Protein AF-0000000086680453 (afdb_homodimer)

Secondary structure (DSSP, 8-state):
-PPPPHHHHHHHHHHTTSTT-EEEEE--HHHHHHHHHHHTTSSSEEEEEEGGG-SSHHHHHHHHHHHHT--GGGGG-HHHHHHHHHTS-TT-EEEEEEETGGGTTTTS-HHHHHHHHHHH-B-PPTTT--EEEEEEEE-HHHHHHSSSSSHHHHHHHHHHHHHHHTS--/-PPPPHHHHHHHHHHTTSTT-EEEEE--HHHHHHHHHHHTTSSSEEEEEEGGG-SSHHHHHHHHHHHHT--GGGGG-HHHHHHHHHTS-TT-EEEEEEETGGGTTTTS-HHHHHHHHHHH-B-PPTTT--EEEEEEEE-HHHHHHSSSSSHHHHHHHHHHHHHHHTS--

Sequence (338 aa):
MTEVPGEVAAVIRRVSSRKGRAYAVELGAHLLEDLRYEMQFTDADVRLVLGAACTTAARAVDQFVAALQLPYPASRGWEDMFHQLGEGGTSRRRYVFVADAGELLRHEEPELWYRLVADVRGGPYCLGGGWTTVVLVDDEYGWSRSRFGTATAAEDAARAGLQDAERPRMTEVPGEVAAVIRRVSSRKGRAYAVELGAHLLEDLRYEMQFTDADVRLVLGAACTTAARAVDQFVAALQLPYPASRGWEDMFHQLGEGGTSRRRYVFVADAGELLRHEEPELWYRLVADVRGGPYCLGGGWTTVVLVDDEYGWSRSRFGTATAAEDAARAGLQDAERPR

pLDDT: mean 91.31, std 13.11, range [33.62, 98.75]

Solvent-accessible surface area (backbone atoms only — not comparable to full-atom values): 17426 Å² total; per-residue (Å²): 126,84,77,76,53,69,70,46,52,52,50,52,56,56,62,66,70,55,68,20,38,59,44,39,42,74,44,51,76,87,49,47,59,58,41,53,57,63,48,57,77,47,98,33,48,74,35,48,37,58,12,70,54,14,30,35,68,71,38,31,32,50,40,49,32,20,32,67,58,51,63,71,72,22,59,79,31,66,70,43,31,53,55,50,61,69,67,48,70,54,51,51,37,33,39,39,35,25,40,48,33,37,33,45,30,62,79,43,62,67,66,57,48,30,46,49,54,46,66,65,25,28,50,62,34,81,94,56,57,7,22,22,24,31,38,33,29,20,30,68,70,43,21,54,71,18,97,53,44,34,37,66,49,41,23,53,49,44,65,53,32,64,72,57,75,71,54,79,128,127,84,75,76,52,67,72,46,52,53,50,52,55,58,61,67,69,54,68,20,38,58,44,40,43,74,43,51,75,86,49,48,57,59,40,52,56,61,48,56,78,47,98,33,48,74,36,48,34,60,12,70,54,13,30,36,68,70,38,31,31,51,39,48,31,20,32,68,57,50,62,68,70,20,59,77,32,67,69,42,32,54,54,50,60,69,66,48,70,55,50,50,37,33,40,40,36,26,38,47,32,36,32,44,30,61,78,42,63,68,67,56,47,30,46,49,53,47,66,65,26,28,51,62,35,79,93,59,55,6,22,23,25,32,38,33,28,20,29,69,70,43,20,52,73,16,96,52,42,35,36,68,50,42,22,51,49,44,66,53,33,63,72,56,73,71,52,78,128

Organism: NCBI:txid175570

Foldseek 3Di:
DPDLDPQLVVVCVVLVPDFLAEAEGADDPVNVVVNQVVCVPDPAAEWEFEQLQALAQLSVQVRCCVRVVFDPQSNVGDVSVLVRLVVDDLQHAYEYEYELLLSHNQVHDVLSVLVVLQSNTGDPDPPRRYTYYYYYYHHQVSCCNHPQNDRVSVRVSNVVGNPVVPPDD/DPDLDPQLVVVCVVLVPDFLAEAEGADDPVNVVSNQVVCVPDPAAEWEFEQLQALAQLSVQVRCCVRVVFDPQSNVGDVSVLVRLVVDDLQHAYEYEYELLLSHNQVHDVLSVLVVLQSNTGDPDPPNRYTYYYYYYHHQVSCCNHPQNDRVSVRVSNHVGNPVVPPDD

Nearest PDB structures (foldseek):
  8xvc-assembly1_A  TM=5.439E-01  e=6.267E-03  Escherichia phage Mu
  7t3i-assembly1_F  TM=3.613E-01  e=7.665E-02  Thermochaetoides thermophila
  8c8h-assembly1_Y  TM=4.188E-01  e=9.996E-01  Vaccinia virus GLV-1h68
  8s24-assembly1_A  TM=4.188E-01  e=9.996E-01  Homo sapiens
  6rfl-assembly1_Y  TM=2.899E-01  e=7.252E-01  Vaccinia virus GLV-1h68

Structure (mmCIF, N/CA/C/O backbone):
data_AF-0000000086680453-model_v1
#
loop_
_entity.id
_entity.type
_entity.pdbx_description
1 polymer 'Barstar (Barnase inhibitor)'
#
loop_
_atom_site.group_PDB
_atom_site.id
_atom_site.type_symbol
_atom_site.label_atom_id
_atom_site.label_alt_id
_atom_site.label_comp_id
_atom_site.label_asym_id
_atom_site.label_entity_id
_atom_site.label_seq_id
_atom_site.pdbx_PDB_ins_code
_atom_site.Cartn_x
_atom_site.Cartn_y
_atom_site.Cartn_z
_atom_site.occupancy
_atom_site.B_iso_or_equiv
_atom_site.auth_seq_id
_atom_site.auth_comp_id
_atom_site.auth_asym_id
_atom_site.auth_atom_id
_atom_site.pdbx_PDB_model_num
ATOM 1 N N . MET A 1 1 ? 11.586 23.75 -15.734 1 43.06 1 MET A N 1
ATOM 2 C CA . MET A 1 1 ? 11.578 23.484 -14.297 1 43.06 1 MET A CA 1
ATOM 3 C C . MET A 1 1 ? 10.281 23.969 -13.664 1 43.06 1 MET A C 1
ATOM 5 O O . MET A 1 1 ? 10 25.172 -13.625 1 43.06 1 MET A O 1
ATOM 9 N N . THR A 1 2 ? 9.203 23.25 -13.906 1 62.09 2 THR A N 1
ATOM 10 C CA . THR A 1 2 ? 7.898 23.75 -13.516 1 62.09 2 THR A CA 1
ATOM 11 C C . THR A 1 2 ? 7.922 24.234 -12.062 1 62.09 2 THR A C 1
ATOM 13 O O . THR A 1 2 ? 8.555 23.609 -11.211 1 62.09 2 THR A O 1
ATOM 16 N N . GLU A 1 3 ? 7.715 25.422 -11.844 1 82.69 3 GLU A N 1
ATOM 17 C CA . GLU A 1 3 ? 7.73 26.141 -10.57 1 82.69 3 GLU A CA 1
ATOM 18 C C . GLU A 1 3 ? 6.879 25.422 -9.523 1 82.69 3 GLU A C 1
ATOM 20 O O . GLU A 1 3 ? 5.742 25.031 -9.805 1 82.69 3 GLU A O 1
ATOM 25 N N . VAL A 1 4 ? 7.527 24.984 -8.422 1 89.75 4 VAL A N 1
ATOM 26 C CA . VAL A 1 4 ? 6.82 24.391 -7.293 1 89.75 4 VAL A CA 1
ATOM 27 C C . VAL A 1 4 ? 5.785 25.359 -6.754 1 89.75 4 VAL A C 1
ATOM 29 O O . VAL A 1 4 ? 6.113 26.5 -6.422 1 89.75 4 VAL A O 1
ATOM 32 N N . PRO A 1 5 ? 4.523 25.031 -6.797 1 93.5 5 PRO A N 1
ATOM 33 C CA . PRO A 1 5 ? 3.49 25.906 -6.234 1 93.5 5 PRO A CA 1
ATOM 34 C C . PRO A 1 5 ? 3.811 26.359 -4.812 1 93.5 5 PRO A C 1
ATOM 36 O O . PRO A 1 5 ? 4.375 25.594 -4.027 1 93.5 5 PRO A O 1
ATOM 39 N N . GLY A 1 6 ? 3.414 27.594 -4.504 1 94.88 6 GLY A N 1
ATOM 40 C CA . GLY A 1 6 ? 3.727 28.203 -3.219 1 94.88 6 GLY A CA 1
ATOM 41 C C . GLY A 1 6 ? 3.227 27.391 -2.039 1 94.88 6 GLY A C 1
ATOM 42 O O . GLY A 1 6 ? 3.93 27.234 -1.039 1 94.88 6 GLY A O 1
ATOM 43 N N . GLU A 1 7 ? 2 26.875 -2.086 1 96 7 GLU A N 1
ATOM 44 C CA . GLU A 1 7 ? 1.421 26.078 -1.015 1 96 7 GLU A CA 1
ATOM 45 C C . GLU A 1 7 ? 2.26 24.828 -0.747 1 96 7 GLU A C 1
ATOM 47 O O . GLU A 1 7 ? 2.471 24.453 0.408 1 96 7 GLU A O 1
ATOM 52 N N . VAL A 1 8 ? 2.717 24.172 -1.776 1 97.25 8 VAL A N 1
ATOM 53 C CA . VAL A 1 8 ? 3.531 22.969 -1.671 1 97.25 8 VAL A CA 1
ATOM 54 C C . VAL A 1 8 ? 4.871 23.312 -1.024 1 97.25 8 VAL A C 1
ATOM 56 O O . VAL A 1 8 ? 5.324 22.609 -0.113 1 97.25 8 VAL A O 1
ATOM 59 N N . ALA A 1 9 ? 5.477 24.406 -1.513 1 96.69 9 ALA A N 1
ATOM 60 C CA . ALA A 1 9 ? 6.754 24.844 -0.952 1 96.69 9 ALA A CA 1
ATOM 61 C C . ALA A 1 9 ? 6.629 25.125 0.544 1 96.69 9 ALA A C 1
ATOM 63 O O . ALA A 1 9 ? 7.535 24.797 1.317 1 96.69 9 ALA A O 1
ATOM 64 N N . ALA A 1 10 ? 5.551 25.734 0.921 1 97.06 10 ALA A N 1
ATOM 65 C CA . ALA A 1 10 ? 5.324 26.047 2.33 1 97.06 10 ALA A CA 1
ATOM 66 C C . ALA A 1 10 ? 5.223 24.766 3.164 1 97.06 10 ALA A C 1
ATOM 68 O O . ALA A 1 10 ? 5.781 24.688 4.262 1 97.06 10 ALA A O 1
ATOM 69 N N . VAL A 1 11 ? 4.5 23.734 2.68 1 97.12 11 VAL A N 1
ATOM 70 C CA . VAL A 1 11 ? 4.355 22.469 3.383 1 97.12 11 VAL A CA 1
ATOM 71 C C . VAL A 1 11 ? 5.715 21.781 3.51 1 97.12 11 VAL A C 1
ATOM 73 O O . VAL A 1 11 ? 6.078 21.297 4.586 1 97.12 11 VAL A O 1
ATOM 76 N N . ILE A 1 12 ? 6.531 21.781 2.418 1 96.88 12 ILE A N 1
ATOM 77 C CA . ILE A 1 12 ? 7.836 21.141 2.406 1 96.88 12 ILE A CA 1
ATOM 78 C C . ILE A 1 12 ? 8.742 21.766 3.463 1 96.88 12 ILE A C 1
ATOM 80 O O . ILE A 1 12 ? 9.406 21.062 4.227 1 96.88 12 ILE A O 1
ATOM 84 N N . ARG A 1 13 ? 8.719 23.094 3.477 1 96.19 13 ARG A N 1
ATOM 85 C CA . ARG A 1 13 ? 9.531 23.797 4.465 1 96.19 13 ARG A CA 1
ATOM 86 C C . ARG A 1 13 ? 9.117 23.422 5.883 1 96.19 13 ARG A C 1
ATOM 88 O O . ARG A 1 13 ? 9.977 23.156 6.734 1 96.19 13 ARG A O 1
ATOM 95 N N . ARG A 1 14 ? 7.875 23.344 6.102 1 95.94 14 ARG A N 1
ATOM 96 C CA . ARG A 1 14 ? 7.34 23.062 7.434 1 95.94 14 ARG A CA 1
ATOM 97 C C . ARG A 1 14 ? 7.68 21.641 7.879 1 95.94 14 ARG A C 1
ATOM 99 O O . ARG A 1 14 ? 8.234 21.438 8.961 1 95.94 14 ARG A O 1
ATOM 106 N N . VAL A 1 15 ? 7.43 20.594 7.055 1 94.88 15 VAL A N 1
ATOM 107 C CA . VAL A 1 15 ? 7.535 19.203 7.48 1 94.88 15 VAL A CA 1
ATOM 108 C C . VAL A 1 15 ? 9.008 18.781 7.523 1 94.88 15 VAL A C 1
ATOM 110 O O . VAL A 1 15 ? 9.352 17.766 8.125 1 94.88 15 VAL A O 1
ATOM 113 N N . SER A 1 16 ? 9.859 19.562 6.844 1 94 16 SER A N 1
ATOM 114 C CA . SER A 1 16 ? 11.281 19.234 6.82 1 94 16 SER A CA 1
ATOM 115 C C . SER A 1 16 ? 12.008 19.859 8.008 1 94 16 SER A C 1
ATOM 117 O O . SER A 1 16 ? 13.188 19.578 8.234 1 94 16 SER A O 1
ATOM 119 N N . SER A 1 17 ? 11.305 20.734 8.703 1 93.25 17 SER A N 1
ATOM 120 C CA . SER A 1 17 ? 11.938 21.469 9.789 1 93.25 17 SER A CA 1
ATOM 121 C C . SER A 1 17 ? 12.25 20.562 10.969 1 93.25 17 SER A C 1
ATOM 123 O O . SER A 1 17 ? 13.305 20.672 11.594 1 93.25 17 SER A O 1
ATOM 125 N N . ARG A 1 18 ? 11.352 19.672 11.344 1 93.31 18 ARG A N 1
ATOM 126 C CA . ARG A 1 18 ? 11.539 18.703 12.414 1 93.31 18 ARG A CA 1
ATOM 127 C C . ARG A 1 18 ? 11.055 17.312 11.992 1 93.31 18 ARG A C 1
ATOM 129 O O . ARG A 1 18 ? 9.859 17.125 11.742 1 93.31 18 ARG A O 1
ATOM 136 N N . LYS A 1 19 ? 11.961 16.406 12.039 1 93.56 19 LYS A N 1
ATOM 137 C CA . LYS A 1 19 ? 11.648 15.039 11.617 1 93.56 19 LYS A CA 1
ATOM 138 C C . LYS A 1 19 ? 11.086 14.227 12.773 1 93.56 19 LYS A C 1
ATOM 140 O O . LYS A 1 19 ? 11.281 14.578 13.945 1 93.56 19 LYS A O 1
ATOM 145 N N . GLY A 1 20 ? 10.375 13.203 12.43 1 92.94 20 GLY A N 1
ATOM 146 C CA . GLY A 1 20 ? 9.898 12.266 13.43 1 92.94 20 GLY A CA 1
ATOM 147 C C . GLY A 1 20 ? 8.602 12.703 14.094 1 92.94 20 GLY A C 1
ATOM 148 O O . GLY A 1 20 ? 8.18 12.125 15.094 1 92.94 20 GLY A O 1
ATOM 149 N N . ARG A 1 21 ? 7.949 13.758 13.484 1 93.94 21 ARG A N 1
ATOM 150 C CA . ARG A 1 21 ? 6.719 14.305 14.047 1 93.94 21 ARG A CA 1
ATOM 151 C C . ARG A 1 21 ? 5.535 14.055 13.117 1 93.94 21 ARG A C 1
ATOM 153 O O . ARG A 1 21 ? 5.688 13.453 12.055 1 93.94 21 ARG A O 1
ATOM 160 N N . ALA A 1 22 ? 4.375 14.375 13.688 1 96.69 22 ALA A N 1
ATOM 161 C CA . ALA A 1 22 ? 3.168 14.375 12.867 1 96.69 22 ALA A CA 1
ATOM 162 C C . ALA A 1 22 ? 2.732 15.797 12.531 1 96.69 22 ALA A C 1
ATOM 164 O O . ALA A 1 22 ? 2.711 16.672 13.406 1 96.69 22 ALA A O 1
ATOM 165 N N . TYR A 1 23 ? 2.479 16.031 11.336 1 97.19 23 TYR A N 1
ATOM 166 C CA . TYR A 1 23 ? 1.952 17.297 10.852 1 97.19 23 TYR A CA 1
ATOM 167 C C . TYR A 1 23 ? 0.579 17.125 10.219 1 97.19 23 TYR A C 1
ATOM 169 O O . TYR A 1 23 ? 0.262 16.047 9.711 1 97.19 23 TYR A O 1
ATOM 177 N N . ALA A 1 24 ? -0.258 18.062 10.32 1 98.25 24 ALA A N 1
ATOM 178 C CA . ALA A 1 24 ? -1.504 18.141 9.562 1 98.25 24 ALA A CA 1
ATOM 179 C C . ALA A 1 24 ? -1.54 19.391 8.695 1 98.25 24 ALA A C 1
ATOM 181 O O . ALA A 1 24 ? -1.307 20.5 9.188 1 98.25 24 ALA A O 1
ATOM 182 N N . VAL A 1 25 ? -1.843 19.188 7.43 1 98.25 25 VAL A N 1
ATOM 183 C CA . VAL A 1 25 ? -1.744 20.312 6.516 1 98.25 25 VAL A CA 1
ATOM 184 C C . VAL A 1 25 ? -3.018 20.422 5.68 1 98.25 25 VAL A C 1
ATOM 186 O O . VAL A 1 25 ? -3.689 19.422 5.434 1 98.25 25 VAL A O 1
ATOM 189 N N . GLU A 1 26 ? -3.357 21.641 5.312 1 97.81 26 GLU A N 1
ATOM 190 C CA . GLU A 1 26 ? -4.43 21.922 4.363 1 97.81 26 GLU A CA 1
ATOM 191 C C . GLU A 1 26 ? -3.891 22.062 2.943 1 97.81 26 GLU A C 1
ATOM 193 O O . GLU A 1 26 ? -3.207 23.031 2.625 1 97.81 26 GLU A O 1
ATOM 198 N N . LEU A 1 27 ? -4.141 21.062 2.154 1 97.62 27 LEU A N 1
ATOM 199 C CA . LEU A 1 27 ? -3.641 21.016 0.785 1 97.62 27 LEU A CA 1
ATOM 200 C C . LEU A 1 27 ? -4.621 20.266 -0.119 1 97.62 27 LEU A C 1
ATOM 202 O O . LEU A 1 27 ? -5.113 19.188 0.236 1 97.62 27 LEU A O 1
ATOM 206 N N . GLY A 1 28 ? -4.969 20.812 -1.254 1 95.75 28 GLY A N 1
ATOM 207 C CA . GLY A 1 28 ? -5.84 20.125 -2.199 1 95.75 28 GLY A CA 1
ATOM 208 C C . GLY A 1 28 ? -5.203 18.906 -2.822 1 95.75 28 GLY A C 1
ATOM 209 O O . GLY A 1 28 ? -3.984 18.844 -2.99 1 95.75 28 GLY A O 1
ATOM 210 N N . ALA A 1 29 ? -6.023 17.969 -3.189 1 94 29 ALA A N 1
ATOM 211 C CA . ALA A 1 29 ? -5.566 16.703 -3.746 1 94 29 ALA A CA 1
ATOM 212 C C . ALA A 1 29 ? -4.727 16.922 -5 1 94 29 ALA A C 1
ATOM 214 O O . ALA A 1 29 ? -3.797 16.156 -5.273 1 94 29 ALA A O 1
ATOM 215 N N . HIS A 1 30 ? -5.012 17.938 -5.762 1 92.88 30 HIS A N 1
ATOM 216 C CA . HIS A 1 30 ? -4.32 18.203 -7.016 1 92.88 30 HIS A CA 1
ATOM 217 C C . HIS A 1 30 ? -2.863 18.594 -6.766 1 92.88 30 HIS A C 1
ATOM 219 O O . HIS A 1 30 ? -2.031 18.5 -7.672 1 92.88 30 HIS A O 1
ATOM 225 N N . LEU A 1 31 ? -2.514 19.016 -5.52 1 96.56 31 LEU A N 1
ATOM 226 C CA . LEU A 1 31 ? -1.162 19.453 -5.184 1 96.56 31 LEU A CA 1
ATOM 227 C C . LEU A 1 31 ? -0.388 18.344 -4.492 1 96.56 31 LEU A C 1
ATOM 229 O O . LEU A 1 31 ? 0.82 18.453 -4.277 1 96.56 31 LEU A O 1
ATOM 233 N N . LEU A 1 32 ? -1.114 17.266 -4.168 1 96.06 32 LEU A N 1
ATOM 234 C CA . LEU A 1 32 ? -0.5 16.172 -3.406 1 96.06 32 LEU A CA 1
ATOM 235 C C . LEU A 1 32 ? 0.624 15.523 -4.203 1 96.06 32 LEU A C 1
ATOM 237 O O . LEU A 1 32 ? 1.668 15.18 -3.643 1 96.06 32 LEU A O 1
ATOM 241 N N . GLU A 1 33 ? 0.45 15.375 -5.516 1 94.06 33 GLU A N 1
ATOM 242 C CA . GLU A 1 33 ? 1.485 14.734 -6.324 1 94.06 33 GLU A CA 1
ATOM 243 C C . GLU A 1 33 ? 2.707 15.641 -6.469 1 94.06 33 GLU A C 1
ATOM 245 O O . GLU A 1 33 ? 3.84 15.156 -6.527 1 94.06 33 GLU A O 1
ATOM 250 N N . ASP A 1 34 ? 2.482 16.969 -6.582 1 95.06 34 ASP A N 1
ATOM 251 C CA . ASP A 1 34 ? 3.605 17.891 -6.57 1 95.06 34 ASP A CA 1
ATOM 252 C C . ASP A 1 34 ? 4.418 17.75 -5.285 1 95.06 34 ASP A C 1
ATOM 254 O O . ASP A 1 34 ? 5.652 17.766 -5.32 1 95.06 34 ASP A O 1
ATOM 258 N N . LEU A 1 35 ? 3.691 17.656 -4.211 1 96.25 35 LEU A N 1
ATOM 259 C CA . LEU A 1 35 ? 4.336 17.5 -2.914 1 96.25 35 LEU A CA 1
ATOM 260 C C . LEU A 1 35 ? 5.16 16.219 -2.867 1 96.25 35 LEU A C 1
ATOM 262 O O . LEU A 1 35 ? 6.344 16.234 -2.518 1 96.25 35 LEU A O 1
ATOM 266 N N . ARG A 1 36 ? 4.594 15.109 -3.254 1 94.62 36 ARG A N 1
ATOM 267 C CA . ARG A 1 36 ? 5.285 13.82 -3.254 1 94.62 36 ARG A CA 1
ATOM 268 C C . ARG A 1 36 ? 6.5 13.852 -4.172 1 94.62 36 ARG A C 1
ATOM 270 O O . ARG A 1 36 ? 7.559 13.328 -3.83 1 94.62 36 ARG A O 1
ATOM 277 N N . TYR A 1 37 ? 6.324 14.477 -5.285 1 92.44 37 TYR A N 1
ATOM 278 C CA . TYR A 1 37 ? 7.406 14.586 -6.254 1 92.44 37 TYR A CA 1
ATOM 279 C C . TYR A 1 37 ? 8.594 15.336 -5.668 1 92.44 37 TYR A C 1
ATOM 281 O O . TYR A 1 37 ? 9.742 14.883 -5.777 1 92.44 37 TYR A O 1
ATOM 289 N N . GLU A 1 38 ? 8.312 16.453 -5.055 1 93.88 38 GLU A N 1
ATOM 290 C CA . GLU A 1 38 ? 9.383 17.266 -4.484 1 93.88 38 GLU A CA 1
ATOM 291 C C . GLU A 1 38 ? 10.094 16.516 -3.354 1 93.88 38 GLU A C 1
ATOM 293 O O . GLU A 1 38 ? 11.305 16.656 -3.178 1 93.88 38 GLU A O 1
ATOM 298 N N . MET A 1 39 ? 9.289 15.766 -2.672 1 94.12 39 MET A N 1
ATOM 299 C CA . MET A 1 39 ? 9.844 15.086 -1.503 1 94.12 39 MET A CA 1
ATOM 300 C C . MET A 1 39 ? 10.695 13.891 -1.918 1 94.12 39 MET A C 1
ATOM 302 O O . MET A 1 39 ? 11.484 13.383 -1.122 1 94.12 39 MET A O 1
ATOM 306 N N . GLN A 1 40 ? 10.555 13.406 -3.115 1 88.75 40 GLN A N 1
ATOM 307 C CA . GLN A 1 40 ? 11.297 12.242 -3.582 1 88.75 40 GLN A CA 1
ATOM 308 C C . GLN A 1 40 ? 12.781 12.547 -3.729 1 88.75 40 GLN A C 1
ATOM 310 O O . GLN A 1 40 ? 13.602 11.633 -3.852 1 88.75 40 GLN A O 1
ATOM 315 N N . PHE A 1 41 ? 13.141 13.852 -3.771 1 88.75 41 PHE A N 1
ATOM 316 C CA . PHE A 1 41 ? 14.531 14.242 -3.971 1 88.75 41 PHE A CA 1
ATOM 317 C C . PHE A 1 41 ? 15.273 14.297 -2.641 1 88.75 41 PHE A C 1
ATOM 319 O O . PHE A 1 41 ? 16.469 14.57 -2.604 1 88.75 41 PHE A O 1
ATOM 326 N N . THR A 1 42 ? 14.562 13.977 -1.582 1 87.56 42 THR A N 1
ATOM 327 C CA . THR A 1 42 ? 15.211 13.852 -0.279 1 87.56 42 THR A CA 1
ATOM 328 C C . THR A 1 42 ? 15.781 12.445 -0.098 1 87.56 42 THR A C 1
ATOM 330 O O . THR A 1 42 ? 15.578 11.57 -0.939 1 87.56 42 THR A O 1
ATOM 333 N N . ASP A 1 43 ? 16.641 12.234 0.924 1 88.06 43 ASP A N 1
ATOM 334 C CA . ASP A 1 43 ? 17.25 10.93 1.212 1 88.06 43 ASP A CA 1
ATOM 335 C C . ASP A 1 43 ? 16.281 10.039 1.996 1 88.06 43 ASP A C 1
ATOM 337 O O . ASP A 1 43 ? 16.688 8.992 2.512 1 88.06 43 ASP A O 1
ATOM 341 N N . ALA A 1 44 ? 15.023 10.445 2.01 1 94.88 44 ALA A N 1
ATOM 342 C CA . ALA A 1 44 ? 14.016 9.688 2.754 1 94.88 44 ALA A CA 1
ATOM 343 C C . ALA A 1 44 ? 13.039 9 1.808 1 94.88 44 ALA A C 1
ATOM 345 O O . ALA A 1 44 ? 12.773 9.5 0.708 1 94.88 44 ALA A O 1
ATOM 346 N N . ASP A 1 45 ? 12.594 7.836 2.254 1 94.88 45 ASP A N 1
ATOM 347 C CA . ASP A 1 45 ? 11.508 7.195 1.521 1 94.88 45 ASP A CA 1
ATOM 348 C C . ASP A 1 45 ? 10.219 8 1.635 1 94.88 45 ASP A C 1
ATOM 350 O O . ASP A 1 45 ? 9.953 8.609 2.672 1 94.88 45 ASP A O 1
ATOM 354 N N . VAL A 1 46 ? 9.422 8.031 0.541 1 97.12 46 VAL A N 1
ATOM 355 C CA . VAL A 1 46 ? 8.133 8.711 0.539 1 97.12 46 VAL A CA 1
ATOM 356 C C . VAL A 1 46 ? 7.02 7.699 0.273 1 97.12 46 VAL A C 1
ATOM 358 O O . VAL A 1 46 ? 7.016 7.023 -0.759 1 97.12 46 VAL A O 1
ATOM 361 N N . ARG A 1 47 ? 6.062 7.598 1.217 1 97.56 47 ARG A N 1
ATOM 362 C CA . ARG A 1 47 ? 4.961 6.648 1.113 1 97.56 47 ARG A CA 1
ATOM 363 C C . ARG A 1 47 ? 3.613 7.359 1.208 1 97.56 47 ARG A C 1
ATOM 365 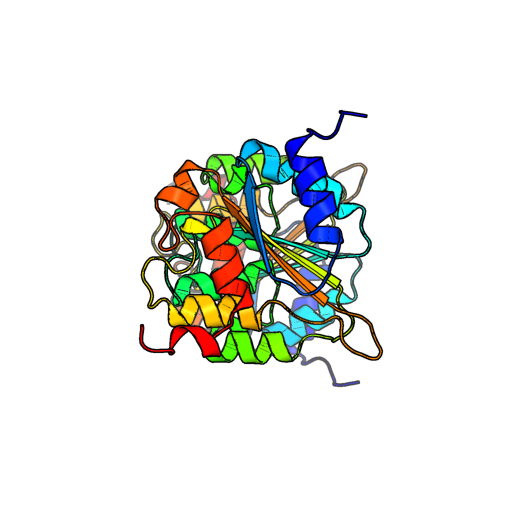O O . ARG A 1 47 ? 3.449 8.289 2.002 1 97.56 47 ARG A O 1
ATOM 372 N N . LEU A 1 48 ? 2.682 6.867 0.426 1 98.25 48 LEU A N 1
ATOM 373 C CA . LEU A 1 48 ? 1.321 7.398 0.428 1 98.25 48 LEU A CA 1
ATOM 374 C C . LEU A 1 48 ? 0.339 6.371 0.983 1 98.25 48 LEU A C 1
ATOM 376 O O . LEU A 1 48 ? 0.35 5.207 0.573 1 98.25 48 LEU A O 1
ATOM 380 N N . VAL A 1 49 ? -0.457 6.785 1.911 1 98.62 49 VAL A N 1
ATOM 381 C CA . VAL A 1 49 ? -1.587 6.031 2.447 1 98.62 49 VAL A CA 1
ATOM 382 C C . VAL A 1 49 ? -2.891 6.758 2.125 1 98.62 49 VAL A C 1
ATOM 384 O O . VAL A 1 49 ? -2.973 7.984 2.248 1 98.62 49 VAL A O 1
ATOM 387 N N . LEU A 1 50 ? -3.91 6.012 1.733 1 98.75 50 LEU A N 1
ATOM 388 C CA . LEU A 1 50 ? -5.219 6.582 1.443 1 98.75 50 LEU A CA 1
ATOM 389 C C . LEU A 1 50 ? -6.102 6.578 2.686 1 98.75 50 LEU A C 1
ATOM 391 O O . LEU A 1 50 ? -6.625 5.531 3.078 1 98.75 50 LEU A O 1
ATOM 395 N N . GLY A 1 51 ? -6.285 7.762 3.234 1 98.62 51 GLY A N 1
ATOM 396 C CA . GLY A 1 51 ? -7.086 7.871 4.441 1 98.62 51 GLY A CA 1
ATOM 397 C C . GLY A 1 51 ? -8.523 7.41 4.246 1 98.62 51 GLY A C 1
ATOM 398 O O . GLY A 1 51 ? -9.117 6.828 5.152 1 98.62 51 GLY A O 1
ATOM 399 N N . ALA A 1 52 ? -9.078 7.637 3.1 1 98.25 52 ALA A N 1
ATOM 400 C CA . ALA A 1 52 ? -10.445 7.23 2.803 1 98.25 52 ALA A CA 1
ATOM 401 C C . ALA A 1 52 ? -10.578 5.711 2.775 1 98.25 52 ALA A C 1
ATOM 403 O O . ALA A 1 52 ? -11.68 5.176 2.914 1 98.25 52 ALA A O 1
ATOM 404 N N . ALA A 1 53 ? -9.469 5.043 2.598 1 98.56 53 ALA A N 1
ATOM 405 C CA . ALA A 1 53 ? -9.445 3.582 2.617 1 98.56 53 ALA A CA 1
ATOM 406 C C . ALA A 1 53 ? -9.086 3.061 4.004 1 98.56 53 ALA A C 1
ATOM 408 O O . ALA A 1 53 ? -8.727 1.891 4.16 1 98.56 53 ALA A O 1
ATOM 409 N N . CYS A 1 54 ? -9.062 3.895 4.969 1 98.69 54 CYS A N 1
ATOM 410 C CA . CYS A 1 54 ? -8.672 3.555 6.332 1 98.69 54 CYS A CA 1
ATOM 411 C C . CYS A 1 54 ? -9.75 3.982 7.328 1 98.69 54 CYS A C 1
ATOM 413 O O . CYS A 1 54 ? -9.438 4.398 8.445 1 98.69 54 CYS A O 1
ATOM 415 N N . THR A 1 55 ? -11.047 3.938 6.988 1 98.31 55 THR A N 1
ATOM 416 C CA . THR A 1 55 ? -12.094 4.484 7.836 1 98.31 55 THR A CA 1
ATOM 417 C C . THR A 1 55 ? -12.359 3.574 9.031 1 98.31 55 THR A C 1
ATOM 419 O O . THR A 1 55 ? -12.93 4.004 10.031 1 98.31 55 THR A O 1
ATOM 422 N N . THR A 1 56 ? -12.016 2.271 8.969 1 98.12 56 THR A N 1
ATOM 423 C CA . THR A 1 56 ? -12.086 1.324 10.078 1 98.12 56 THR A CA 1
ATOM 424 C C . THR A 1 56 ? -10.695 0.794 10.43 1 98.12 56 THR A C 1
ATOM 426 O O . THR A 1 56 ? -9.758 0.942 9.648 1 98.12 56 THR A O 1
ATOM 429 N N . ALA A 1 57 ? -10.578 0.218 11.586 1 98.06 57 ALA A N 1
ATOM 430 C CA . ALA A 1 57 ? -9.305 -0.337 12.039 1 98.06 57 ALA A CA 1
ATOM 431 C C . ALA A 1 57 ? -8.812 -1.429 11.086 1 98.06 57 ALA A C 1
ATOM 433 O O . ALA A 1 57 ? -7.637 -1.453 10.711 1 98.06 57 ALA A O 1
ATOM 434 N N . ALA A 1 58 ? -9.711 -2.328 10.68 1 97.81 58 ALA A N 1
ATOM 435 C CA . ALA A 1 58 ? -9.352 -3.432 9.797 1 97.81 58 ALA A CA 1
ATOM 436 C C . ALA A 1 58 ? -8.828 -2.914 8.461 1 97.81 58 ALA A C 1
ATOM 438 O O . ALA A 1 58 ? -7.801 -3.391 7.961 1 97.81 58 ALA A O 1
ATOM 439 N N . ARG A 1 59 ? -9.492 -1.899 7.949 1 98.06 59 ARG A N 1
ATOM 440 C CA . ARG A 1 59 ? -9.086 -1.327 6.668 1 98.06 59 ARG A CA 1
ATOM 441 C C . ARG A 1 59 ? -7.773 -0.56 6.801 1 98.06 59 ARG A C 1
ATOM 443 O O . ARG A 1 59 ? -6.969 -0.536 5.867 1 98.06 59 ARG A O 1
ATOM 450 N N . ALA A 1 60 ? -7.609 0.111 7.914 1 98.69 60 ALA A N 1
ATOM 451 C CA . ALA A 1 60 ? -6.348 0.81 8.156 1 98.69 60 ALA A CA 1
ATOM 452 C C . ALA A 1 60 ? -5.176 -0.165 8.188 1 98.69 60 ALA A C 1
ATOM 454 O O . ALA A 1 60 ? -4.125 0.105 7.602 1 98.69 60 ALA A O 1
ATOM 455 N N . VAL A 1 61 ? -5.359 -1.295 8.836 1 98.62 61 VAL A N 1
ATOM 456 C CA . VAL A 1 61 ? -4.309 -2.307 8.883 1 98.62 61 VAL A CA 1
ATOM 457 C C . VAL A 1 61 ? -3.934 -2.727 7.465 1 98.62 61 VAL A C 1
ATOM 459 O O . VAL A 1 61 ? -2.758 -2.695 7.094 1 98.62 61 VAL A O 1
ATOM 462 N N . ASP A 1 62 ? -4.953 -3.053 6.652 1 98.5 62 ASP A N 1
ATOM 463 C CA . ASP A 1 62 ? -4.723 -3.479 5.273 1 98.5 62 ASP A CA 1
ATOM 464 C C . ASP A 1 62 ? -3.936 -2.426 4.496 1 98.5 62 ASP A C 1
ATOM 466 O O . ASP A 1 62 ? -2.988 -2.752 3.781 1 98.5 62 ASP A O 1
ATOM 470 N N . GLN A 1 63 ? -4.348 -1.215 4.703 1 98.69 63 GLN A N 1
ATOM 471 C CA . GLN A 1 63 ? -3.791 -0.105 3.938 1 98.69 63 GLN A CA 1
ATOM 472 C C . GLN A 1 63 ? -2.355 0.19 4.359 1 98.69 63 GLN A C 1
ATOM 474 O O . GLN A 1 63 ? -1.479 0.376 3.512 1 98.69 63 GLN A O 1
ATOM 479 N N . PHE A 1 64 ? -2.049 0.221 5.625 1 98.56 64 PHE A N 1
ATOM 480 C CA . PHE A 1 64 ? -0.709 0.523 6.117 1 98.56 64 PHE A CA 1
ATOM 481 C C . PHE A 1 64 ? 0.25 -0.62 5.809 1 98.56 64 PHE A C 1
ATOM 483 O O . PHE A 1 64 ? 1.415 -0.389 5.477 1 98.56 64 PHE A O 1
ATOM 490 N N . VAL A 1 65 ? -0.199 -1.831 5.934 1 98.19 65 VAL A N 1
ATOM 491 C CA . VAL A 1 65 ? 0.641 -2.973 5.586 1 98.19 65 VAL A CA 1
ATOM 492 C C . VAL A 1 65 ? 1.082 -2.865 4.129 1 98.19 65 VAL A C 1
ATOM 494 O O . VAL A 1 65 ? 2.264 -3.033 3.818 1 98.19 65 VAL A O 1
ATOM 497 N N . ALA A 1 66 ? 0.153 -2.521 3.271 1 98.44 66 ALA A N 1
ATOM 498 C CA . ALA A 1 66 ? 0.455 -2.393 1.849 1 98.44 66 ALA A CA 1
ATOM 499 C C . ALA A 1 66 ? 1.369 -1.198 1.588 1 98.44 66 ALA A C 1
ATOM 501 O O . ALA A 1 66 ? 2.422 -1.34 0.962 1 98.44 66 ALA A O 1
ATOM 502 N N . ALA A 1 67 ? 1.069 -0.048 2.115 1 98.31 67 ALA A N 1
ATOM 503 C CA . ALA A 1 67 ? 1.773 1.198 1.826 1 98.31 67 ALA A CA 1
ATOM 504 C C . ALA A 1 67 ? 3.201 1.158 2.363 1 98.31 67 ALA A C 1
ATOM 506 O O . ALA A 1 67 ? 4.125 1.67 1.728 1 98.31 67 ALA A O 1
ATOM 507 N N . LEU A 1 68 ? 3.34 0.53 3.527 1 97 68 LEU A N 1
ATOM 508 C CA . LEU A 1 68 ? 4.652 0.51 4.164 1 97 68 LEU A CA 1
ATOM 509 C C . LEU A 1 68 ? 5.387 -0.79 3.854 1 97 68 LEU A C 1
ATOM 511 O O . LEU A 1 68 ? 6.547 -0.957 4.234 1 97 68 LEU A O 1
ATOM 515 N N . GLN A 1 69 ? 4.711 -1.677 3.15 1 96.5 69 GLN A N 1
ATOM 516 C CA . GLN A 1 69 ? 5.285 -2.969 2.789 1 96.5 69 GLN A CA 1
ATOM 517 C C . GLN A 1 69 ? 5.785 -3.715 4.023 1 96.5 69 GLN A C 1
ATOM 519 O O . GLN A 1 69 ? 6.922 -4.191 4.051 1 96.5 69 GLN A O 1
ATOM 524 N N . LEU A 1 70 ? 4.898 -3.783 4.996 1 96.19 70 LEU A N 1
ATOM 525 C CA . LEU A 1 70 ? 5.195 -4.562 6.195 1 96.19 70 LEU A CA 1
ATOM 526 C C . LEU A 1 70 ? 5.086 -6.055 5.914 1 96.19 70 LEU A C 1
ATOM 528 O O . LEU A 1 70 ? 4.426 -6.465 4.961 1 96.19 70 LEU A O 1
ATOM 532 N N . PRO A 1 71 ? 5.758 -6.871 6.746 1 95.75 71 PRO A N 1
ATOM 533 C CA . PRO A 1 71 ? 5.625 -8.32 6.57 1 95.75 71 PRO A CA 1
ATOM 534 C C . PRO A 1 71 ? 4.18 -8.797 6.695 1 95.75 71 PRO A C 1
ATOM 536 O O . PRO A 1 71 ? 3.373 -8.164 7.387 1 95.75 71 PRO A O 1
ATOM 539 N N . TYR A 1 72 ? 3.863 -9.859 6.074 1 96.75 72 TYR A N 1
ATOM 540 C CA . TYR A 1 72 ? 2.502 -10.367 5.941 1 96.75 72 TYR A CA 1
ATOM 541 C C . TYR A 1 72 ? 1.854 -10.547 7.309 1 96.75 72 TYR A C 1
ATOM 543 O O . TYR A 1 72 ? 0.684 -10.211 7.496 1 96.75 72 TYR A O 1
ATOM 551 N N . PRO A 1 73 ? 2.541 -11.031 8.375 1 96.69 73 PRO A N 1
ATOM 552 C CA . PRO A 1 73 ? 1.883 -11.234 9.672 1 96.69 73 PRO A CA 1
ATOM 553 C C . PRO A 1 73 ? 1.299 -9.938 10.234 1 96.69 73 PRO A C 1
ATOM 555 O O . PRO A 1 73 ? 0.39 -9.984 11.07 1 96.69 73 PRO A O 1
ATOM 558 N N . ALA A 1 74 ? 1.819 -8.836 9.781 1 97.44 74 ALA A N 1
ATOM 559 C CA . ALA A 1 74 ? 1.296 -7.547 10.227 1 97.44 74 ALA A CA 1
ATOM 560 C C . ALA A 1 74 ? -0.168 -7.383 9.828 1 97.44 74 ALA A C 1
ATOM 562 O O . ALA A 1 74 ? -0.88 -6.547 10.391 1 97.44 74 ALA A O 1
ATOM 563 N N . SER A 1 75 ? -0.622 -8.117 8.789 1 97.81 75 SER A N 1
ATOM 564 C CA . SER A 1 75 ? -1.968 -7.949 8.258 1 97.81 75 SER A CA 1
ATOM 565 C C . SER A 1 75 ? -3 -8.664 9.117 1 97.81 75 SER A C 1
ATOM 567 O O . SER A 1 75 ? -4.203 -8.562 8.875 1 97.81 75 SER A O 1
ATOM 569 N N . ARG A 1 76 ? -2.59 -9.383 10.164 1 96.88 76 ARG A N 1
ATOM 570 C CA . ARG A 1 76 ? -3.479 -10.211 10.977 1 96.88 76 ARG A CA 1
ATOM 571 C C . ARG A 1 76 ? -4.332 -9.344 11.906 1 96.88 76 ARG A C 1
ATOM 573 O O . ARG A 1 76 ? -5.344 -9.812 12.438 1 96.88 76 ARG A O 1
ATOM 580 N N . GLY A 1 77 ? -3.816 -8.133 12.078 1 96.56 77 GLY A N 1
ATOM 581 C CA . GLY A 1 77 ? -4.594 -7.242 12.922 1 96.56 77 GLY A CA 1
ATOM 582 C C . GLY A 1 77 ? -3.801 -6.051 13.422 1 96.56 77 GLY A C 1
ATOM 583 O O . GLY A 1 77 ? -2.637 -5.875 13.055 1 96.56 77 GLY A O 1
ATOM 584 N N . TRP A 1 78 ? -4.5 -5.336 14.234 1 94.38 78 TRP A N 1
ATOM 585 C CA . TRP A 1 78 ? -4.004 -4.047 14.703 1 94.38 78 TRP A CA 1
ATOM 586 C C . TRP A 1 78 ? -2.754 -4.223 15.562 1 94.38 78 TRP A C 1
ATOM 588 O O . TRP A 1 78 ? -1.721 -3.607 15.289 1 94.38 78 TRP A O 1
ATOM 598 N N . GLU A 1 79 ? -2.758 -5.102 16.516 1 94.75 79 GLU A N 1
ATOM 599 C CA . GLU A 1 79 ? -1.625 -5.328 17.422 1 94.75 79 GLU A CA 1
ATOM 600 C C . GLU A 1 79 ? -0.437 -5.922 16.656 1 94.75 79 GLU A C 1
ATOM 602 O O . GLU A 1 79 ? 0.71 -5.543 16.906 1 94.75 79 GLU A O 1
ATOM 607 N N . ASP A 1 80 ? -0.687 -6.855 15.742 1 97.06 80 ASP A N 1
ATOM 608 C CA . ASP A 1 80 ? 0.367 -7.449 14.922 1 97.06 80 ASP A CA 1
ATOM 609 C C . ASP A 1 80 ? 1.045 -6.398 14.047 1 97.06 80 ASP A C 1
ATOM 611 O O . ASP A 1 80 ? 2.262 -6.438 13.852 1 97.06 80 ASP A O 1
ATOM 615 N N . MET A 1 81 ? 0.242 -5.465 13.5 1 96.75 81 MET A N 1
ATOM 616 C CA . MET A 1 81 ? 0.794 -4.398 12.672 1 96.75 81 MET A CA 1
ATOM 617 C C . MET A 1 81 ? 1.771 -3.539 13.469 1 96.75 81 MET A C 1
ATOM 619 O O . MET A 1 81 ? 2.893 -3.291 13.023 1 96.75 81 MET A O 1
ATOM 623 N N . PHE A 1 82 ? 1.376 -3.156 14.703 1 93.94 82 PHE A N 1
ATOM 624 C CA . PHE A 1 82 ? 2.244 -2.287 15.484 1 93.94 82 PHE A CA 1
ATOM 625 C C . PHE A 1 82 ? 3.482 -3.043 15.961 1 93.94 82 PHE A C 1
ATOM 627 O O . PHE A 1 82 ? 4.566 -2.465 16.062 1 93.94 82 PHE A O 1
ATOM 634 N N . HIS A 1 83 ? 3.289 -4.332 16.25 1 94.06 83 HIS A N 1
ATOM 635 C CA . HIS A 1 83 ? 4.445 -5.16 16.594 1 94.06 83 HIS A CA 1
ATOM 636 C C . HIS A 1 83 ? 5.469 -5.152 15.453 1 94.06 83 HIS A C 1
ATOM 638 O O . HIS A 1 83 ? 6.66 -4.934 15.688 1 94.06 83 HIS A O 1
ATOM 644 N N . GLN A 1 8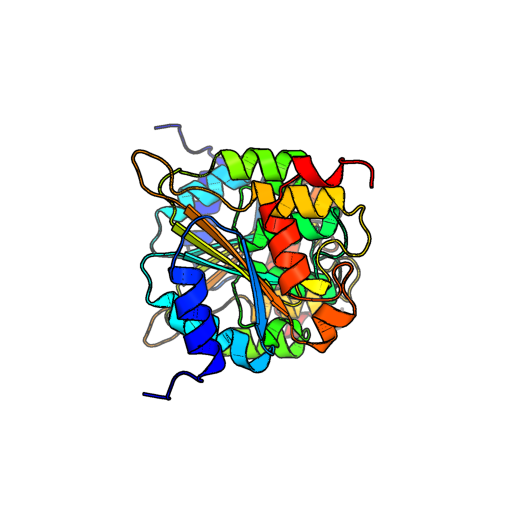4 ? 5.016 -5.312 14.219 1 93.19 84 GLN A N 1
ATOM 645 C CA . GLN A 1 84 ? 5.91 -5.348 13.062 1 93.19 84 GLN A CA 1
ATOM 646 C C . GLN A 1 84 ? 6.492 -3.969 12.773 1 93.19 84 GLN A C 1
ATOM 648 O O . GLN A 1 84 ? 7.637 -3.854 12.328 1 93.19 84 GLN A O 1
ATOM 653 N N . LEU A 1 85 ? 5.746 -2.918 12.961 1 90.81 85 LEU A N 1
ATOM 654 C CA . LEU A 1 85 ? 6.23 -1.555 12.773 1 90.81 85 LEU A CA 1
ATOM 655 C C . LEU A 1 85 ? 7.395 -1.259 13.711 1 90.81 85 LEU A C 1
ATOM 657 O O . LEU A 1 85 ? 8.359 -0.597 13.328 1 90.81 85 LEU A O 1
ATOM 661 N N . GLY A 1 86 ? 7.277 -1.751 14.93 1 86.81 86 GLY A N 1
ATOM 662 C CA . GLY A 1 86 ? 8.312 -1.544 15.93 1 86.81 86 GLY A CA 1
ATOM 663 C C . GLY A 1 86 ? 9.586 -2.309 15.633 1 86.81 86 GLY A C 1
ATOM 664 O O . GLY A 1 86 ? 10.656 -1.976 16.156 1 86.81 86 GLY A O 1
ATOM 665 N N . GLU A 1 87 ? 9.469 -3.291 14.773 1 82.12 87 GLU A N 1
ATOM 666 C CA . GLU A 1 87 ? 10.609 -4.133 14.445 1 82.12 87 GLU A CA 1
ATOM 667 C C . GLU A 1 87 ? 11.391 -3.562 13.266 1 82.12 87 GLU A C 1
ATOM 669 O O . GLU A 1 87 ? 12.445 -4.086 12.898 1 82.12 87 GLU A O 1
ATOM 674 N N . GLY A 1 88 ? 10.75 -2.555 12.766 1 75.31 88 GLY A N 1
ATOM 675 C CA . GLY A 1 88 ? 11.43 -1.975 11.617 1 75.31 88 GLY A CA 1
ATOM 676 C C . GLY A 1 88 ? 12.742 -1.303 11.977 1 75.31 88 GLY A C 1
ATOM 677 O O . GLY A 1 88 ? 12.961 -0.938 13.133 1 75.31 88 GLY A O 1
ATOM 678 N N . GLY A 1 89 ? 13.656 -1.322 11.094 1 70.38 89 GLY A N 1
ATOM 679 C CA . GLY A 1 89 ? 15 -0.796 11.289 1 70.38 89 GLY A CA 1
ATOM 680 C C . GLY A 1 89 ? 15.016 0.646 11.758 1 70.38 89 GLY A C 1
ATOM 681 O O . GLY A 1 89 ? 14.133 1.431 11.398 1 70.38 89 GLY A O 1
ATOM 682 N N . THR A 1 90 ? 15.898 0.983 12.633 1 76 90 THR A N 1
ATOM 683 C CA . THR A 1 90 ? 16.062 2.305 13.227 1 76 90 THR A CA 1
ATOM 684 C C . THR A 1 90 ? 16.828 3.227 12.289 1 76 90 THR A C 1
ATOM 686 O O . THR A 1 90 ? 17.094 4.387 12.617 1 76 90 THR A O 1
ATOM 689 N N . SER A 1 91 ? 17.125 2.746 11.125 1 86.44 91 SER A N 1
ATOM 690 C CA . SER A 1 91 ? 17.906 3.561 10.211 1 86.44 91 SER A CA 1
ATOM 691 C C . SER A 1 91 ? 17.047 4.102 9.07 1 86.44 91 SER A C 1
ATOM 693 O O . SER A 1 91 ? 17.484 4.973 8.32 1 86.44 91 SER A O 1
ATOM 695 N N . ARG A 1 92 ? 15.844 3.686 9.008 1 89.56 92 ARG A N 1
ATOM 696 C CA . ARG A 1 92 ? 14.984 4.094 7.902 1 89.56 92 ARG A CA 1
ATOM 697 C C . ARG A 1 92 ? 14.492 5.523 8.094 1 89.56 92 ARG A C 1
ATOM 699 O O . ARG A 1 92 ? 14.117 5.914 9.203 1 89.56 92 ARG A O 1
ATOM 706 N N . ARG A 1 93 ? 14.625 6.297 7.066 1 94.44 93 ARG A N 1
ATOM 707 C CA . ARG A 1 93 ? 14.086 7.652 6.988 1 94.44 93 ARG A CA 1
ATOM 708 C C . ARG A 1 93 ? 12.906 7.723 6.023 1 94.44 93 ARG A C 1
ATOM 710 O O . ARG A 1 93 ? 13.047 7.402 4.844 1 94.44 93 ARG A O 1
ATOM 717 N N . ARG A 1 94 ? 11.719 8.148 6.594 1 95.31 94 ARG A N 1
ATOM 718 C CA . ARG A 1 94 ? 10.586 8.094 5.68 1 95.31 94 ARG A CA 1
ATOM 719 C C . ARG A 1 94 ? 9.562 9.172 6.012 1 95.31 94 ARG A C 1
ATOM 721 O O . ARG A 1 94 ? 9.359 9.508 7.184 1 95.31 94 ARG A O 1
ATOM 728 N N . TYR A 1 95 ? 8.93 9.703 4.988 1 96.81 95 TYR A N 1
ATOM 729 C CA . TYR A 1 95 ? 7.699 10.484 5.051 1 96.81 95 TYR A CA 1
ATOM 730 C C . TYR A 1 95 ? 6.488 9.625 4.711 1 96.81 95 TYR A C 1
ATOM 732 O O . TYR A 1 95 ? 6.473 8.945 3.678 1 96.81 95 TYR A O 1
ATOM 740 N N . VAL A 1 96 ? 5.527 9.57 5.598 1 97.56 96 VAL A N 1
ATOM 741 C CA . VAL A 1 96 ? 4.258 8.898 5.328 1 97.56 96 VAL A CA 1
ATOM 742 C C . VAL A 1 96 ? 3.154 9.938 5.141 1 97.56 96 VAL A C 1
ATOM 744 O O . VAL A 1 96 ? 2.705 10.555 6.109 1 97.56 96 VAL A O 1
ATOM 747 N N . PHE A 1 97 ? 2.738 10.125 3.947 1 98.25 97 PHE A N 1
ATOM 748 C CA . PHE A 1 97 ? 1.618 11.008 3.629 1 98.25 97 PHE A CA 1
ATOM 749 C C . PHE A 1 97 ? 0.297 10.25 3.723 1 98.25 97 PHE A C 1
ATOM 751 O O . PHE A 1 97 ? 0.153 9.164 3.158 1 98.25 97 PHE A O 1
ATOM 758 N N . VAL A 1 98 ? -0.627 10.781 4.441 1 98.62 98 VAL A N 1
ATOM 759 C CA . VAL A 1 98 ? -1.985 10.25 4.488 1 98.62 98 VAL A CA 1
ATOM 760 C C . VAL A 1 98 ? -2.936 11.195 3.756 1 98.62 98 VAL A C 1
ATOM 762 O O . VAL A 1 98 ? -3.26 12.273 4.262 1 98.62 98 VAL A O 1
ATOM 765 N N . ALA A 1 99 ? -3.354 10.828 2.596 1 98.62 99 ALA A N 1
ATOM 766 C CA . ALA A 1 99 ? -4.352 11.594 1.846 1 98.62 99 ALA A CA 1
ATOM 767 C C . ALA A 1 99 ? -5.738 11.422 2.455 1 98.62 99 ALA A C 1
ATOM 769 O O . ALA A 1 99 ? -6.027 10.414 3.098 1 98.62 99 ALA A O 1
ATOM 770 N N . ASP A 1 100 ? -6.602 12.398 2.203 1 98.56 100 ASP A N 1
ATOM 771 C CA . ASP A 1 100 ? -7.938 12.352 2.797 1 98.56 100 ASP A CA 1
ATOM 772 C C . ASP A 1 100 ? -7.863 12.016 4.285 1 98.56 100 ASP A C 1
ATOM 774 O O . ASP A 1 100 ? -8.586 11.141 4.762 1 98.56 100 ASP A O 1
ATOM 778 N N . ALA A 1 101 ? -6.992 12.703 4.953 1 98.56 101 ALA A N 1
ATOM 779 C CA . ALA A 1 101 ? -6.66 12.367 6.336 1 98.56 101 ALA A CA 1
ATOM 780 C C . ALA A 1 101 ? -7.863 12.57 7.25 1 98.56 101 ALA A C 1
ATOM 782 O O . ALA A 1 101 ? -7.965 11.938 8.305 1 98.56 101 ALA A O 1
ATOM 783 N N . GLY A 1 102 ? -8.781 13.406 6.887 1 98.31 102 GLY A N 1
ATOM 784 C CA . GLY A 1 102 ? -9.984 13.609 7.68 1 98.31 102 GLY A CA 1
ATOM 785 C C . GLY A 1 102 ? -10.82 12.352 7.832 1 98.31 102 GLY A C 1
ATOM 786 O O . GLY A 1 102 ? -11.641 12.258 8.742 1 98.31 102 GLY A O 1
ATOM 787 N N . GLU A 1 103 ? -10.609 11.359 6.945 1 98.5 103 GLU A N 1
ATOM 788 C CA . GLU A 1 103 ? -11.398 10.125 6.93 1 98.5 103 GLU A CA 1
ATOM 789 C C . GLU A 1 103 ? -10.719 9.031 7.742 1 98.5 103 GLU A C 1
ATOM 791 O O . GLU A 1 103 ? -11.336 8 8.039 1 98.5 103 GLU A O 1
ATOM 796 N N . LEU A 1 104 ? -9.477 9.242 8.156 1 98.5 104 LEU A N 1
ATOM 797 C CA . LEU A 1 104 ? -8.688 8.227 8.836 1 98.5 104 LEU A CA 1
ATOM 798 C C . LEU A 1 104 ? -9.352 7.797 10.141 1 98.5 104 LEU A C 1
ATOM 800 O O . LEU A 1 104 ? -9.5 8.602 11.055 1 98.5 104 LEU A O 1
ATOM 804 N N . LEU A 1 105 ? -9.852 6.57 10.18 1 98.25 105 LEU A N 1
ATOM 805 C CA . LEU A 1 105 ? -10.445 5.914 11.344 1 98.25 105 LEU A CA 1
ATOM 806 C C . LEU A 1 105 ? -11.703 6.648 11.797 1 98.25 105 LEU A C 1
ATOM 808 O O . LEU A 1 105 ? -11.984 6.715 13 1 98.25 105 LEU A O 1
ATOM 812 N N . ARG A 1 106 ? -12.367 7.219 10.82 1 97.62 106 ARG A N 1
ATOM 813 C CA . ARG A 1 106 ? -13.562 8.008 11.102 1 97.62 106 ARG A CA 1
ATOM 814 C C . ARG A 1 106 ? -14.633 7.156 11.781 1 97.62 106 ARG A C 1
ATOM 816 O O . ARG A 1 106 ? -15.453 7.676 12.539 1 97.62 106 ARG A O 1
ATOM 823 N N . HIS A 1 107 ? -14.719 5.797 11.562 1 97.94 107 HIS A N 1
ATOM 824 C CA . HIS A 1 107 ? -15.75 4.922 12.117 1 97.94 107 HIS A CA 1
ATOM 825 C C . HIS A 1 107 ? -15.227 4.16 13.328 1 97.94 107 HIS A C 1
ATOM 827 O O . HIS A 1 107 ? -15.82 3.158 13.742 1 97.94 107 HIS A O 1
ATOM 833 N N . GLU A 1 108 ? -14.094 4.641 13.891 1 97.75 108 GLU A N 1
ATOM 834 C CA . GLU A 1 108 ? -13.516 4.035 15.086 1 97.75 108 GLU A CA 1
ATOM 835 C C . GLU A 1 108 ? -13.445 5.035 16.234 1 97.75 108 GLU A C 1
ATOM 837 O O . GLU A 1 108 ? -13.641 6.238 16.031 1 97.75 108 GLU A O 1
ATOM 842 N N . GLU A 1 109 ? -13.195 4.551 17.438 1 95.75 109 GLU A N 1
ATOM 843 C CA . GLU A 1 109 ? -12.961 5.422 18.578 1 95.75 109 GLU A CA 1
ATOM 844 C C . GLU A 1 109 ? -11.727 6.293 18.375 1 95.75 109 GLU A C 1
ATOM 846 O O . GLU A 1 109 ? -10.727 5.836 17.812 1 95.75 109 GLU A O 1
ATOM 851 N N . PRO A 1 110 ? -11.734 7.516 18.828 1 93.62 110 PRO A N 1
ATOM 852 C CA . PRO A 1 110 ? -10.617 8.445 18.625 1 93.62 110 PRO A CA 1
ATOM 853 C C . PRO A 1 110 ? -9.297 7.906 19.156 1 93.62 110 PRO A C 1
ATOM 855 O O . PRO A 1 110 ? -8.234 8.234 18.625 1 93.62 110 PRO A O 1
ATOM 858 N N . GLU A 1 111 ? -9.383 7.109 20.156 1 93.31 111 GLU A N 1
ATOM 859 C CA . GLU A 1 111 ? -8.18 6.562 20.781 1 93.31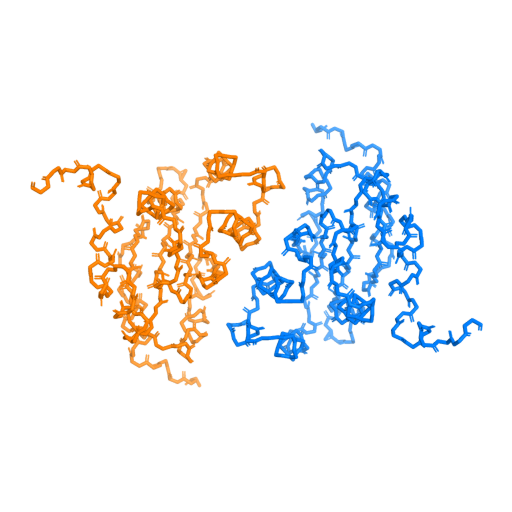 111 GLU A CA 1
ATOM 860 C C . GLU A 1 111 ? -7.34 5.781 19.766 1 93.31 111 GLU A C 1
ATOM 862 O O . GLU A 1 111 ? -6.109 5.777 19.844 1 93.31 111 GLU A O 1
ATOM 867 N N . LEU A 1 112 ? -8.031 5.117 18.859 1 95.19 112 LEU A N 1
ATOM 868 C CA . LEU A 1 112 ? -7.316 4.336 17.859 1 95.19 112 LEU A CA 1
ATOM 869 C C . LEU A 1 112 ? -6.57 5.25 16.891 1 95.19 112 LEU A C 1
ATOM 871 O O . LEU A 1 112 ? -5.48 4.91 16.422 1 95.19 112 LEU A O 1
ATOM 875 N N . TRP A 1 113 ? -7.184 6.375 16.594 1 96.44 113 TRP A N 1
ATOM 876 C CA . TRP A 1 113 ? -6.523 7.371 15.758 1 96.44 113 TRP A CA 1
ATOM 877 C C . TRP A 1 113 ? -5.23 7.859 16.406 1 96.44 113 TRP A C 1
ATOM 879 O O . TRP A 1 113 ? -4.172 7.855 15.773 1 96.44 113 TRP A O 1
ATOM 889 N N . TYR A 1 114 ? -5.312 8.188 17.656 1 94.38 114 TYR A N 1
ATOM 890 C CA . TYR A 1 114 ? -4.156 8.672 18.406 1 94.38 114 TYR A CA 1
ATOM 891 C C . TYR A 1 114 ? -3.047 7.629 18.438 1 94.38 114 TYR A C 1
ATOM 893 O O . TYR A 1 114 ? -1.882 7.941 18.172 1 94.38 114 TYR A O 1
ATOM 901 N N . ARG A 1 115 ? -3.459 6.473 18.703 1 93.56 115 ARG A N 1
ATOM 902 C CA . ARG A 1 115 ? -2.492 5.383 18.781 1 93.56 115 ARG A CA 1
ATOM 903 C C . ARG A 1 115 ? -1.787 5.172 17.438 1 93.56 115 ARG A C 1
ATOM 905 O O . ARG A 1 115 ? -0.565 5.02 17.391 1 93.56 115 ARG A O 1
ATOM 912 N N . LEU A 1 116 ? -2.557 5.152 16.391 1 96.44 116 LEU A N 1
ATOM 913 C CA . LEU A 1 116 ? -1.983 4.93 15.07 1 96.44 116 LEU A CA 1
ATOM 914 C C . LEU A 1 116 ? -0.953 6 14.734 1 96.44 116 LEU A C 1
ATOM 916 O O . LEU A 1 116 ? 0.176 5.688 14.352 1 96.44 116 LEU A O 1
ATOM 920 N N . VAL A 1 117 ? -1.285 7.266 14.852 1 96.06 117 VAL A N 1
ATOM 921 C CA . VAL A 1 117 ? -0.406 8.367 14.469 1 96.06 117 VAL A CA 1
ATOM 922 C C . VAL A 1 117 ? 0.825 8.375 15.375 1 96.06 117 VAL A C 1
ATOM 924 O O . VAL A 1 117 ? 1.95 8.547 14.898 1 96.06 117 VAL A O 1
ATOM 927 N N . ALA A 1 118 ? 0.601 8.102 16.641 1 92.31 118 ALA A N 1
ATOM 928 C CA . ALA A 1 118 ? 1.695 8.094 17.609 1 92.31 118 ALA A CA 1
ATOM 929 C C . ALA A 1 118 ? 2.674 6.957 17.312 1 92.31 118 ALA A C 1
ATOM 931 O O . ALA A 1 118 ? 3.887 7.117 17.484 1 92.31 118 ALA A O 1
ATOM 932 N N . ASP A 1 119 ? 2.131 5.855 16.906 1 91.88 119 ASP A N 1
ATOM 933 C CA . ASP A 1 119 ? 2.971 4.668 16.766 1 91.88 119 ASP A CA 1
ATOM 934 C C . ASP A 1 119 ? 3.631 4.617 15.391 1 91.88 119 ASP A C 1
ATOM 936 O O . ASP A 1 119 ? 4.652 3.949 15.211 1 91.88 119 ASP A O 1
ATOM 940 N N . VAL A 1 120 ? 3.045 5.215 14.406 1 93.94 120 VAL A N 1
ATOM 941 C CA . VAL A 1 120 ? 3.629 5.219 13.07 1 93.94 120 VAL A CA 1
ATOM 942 C C . VAL A 1 120 ? 4.773 6.227 13.008 1 93.94 120 VAL A C 1
ATOM 944 O O . VAL A 1 120 ? 5.828 5.941 12.438 1 93.94 120 VAL A O 1
ATOM 947 N N . ARG A 1 121 ? 4.57 7.34 13.609 1 90.94 121 ARG A N 1
ATOM 948 C CA . ARG A 1 121 ? 5.645 8.328 13.617 1 90.94 121 ARG A CA 1
ATOM 949 C C . ARG A 1 121 ? 6.738 7.938 14.609 1 90.94 121 ARG A C 1
ATOM 951 O O . ARG A 1 121 ? 6.504 7.148 15.523 1 90.94 121 ARG A O 1
ATOM 958 N N . GLY A 1 122 ? 8.016 8.531 14.352 1 87.62 122 GLY A N 1
ATOM 959 C CA . GLY A 1 122 ? 9.062 8.242 15.32 1 87.62 122 GLY A CA 1
ATOM 960 C C . GLY A 1 122 ? 10.422 8.766 14.906 1 87.62 122 GLY A C 1
ATOM 961 O O . GLY A 1 122 ? 10.625 9.133 13.75 1 87.62 122 GLY A O 1
ATOM 962 N N . GLY A 1 123 ? 11.289 8.523 15.938 1 87.56 123 GLY A N 1
ATOM 963 C CA . GLY A 1 123 ? 12.656 8.984 15.734 1 87.56 123 GLY A CA 1
ATOM 964 C C . GLY A 1 123 ? 12.797 10.492 15.852 1 87.56 123 GLY A C 1
ATOM 965 O O . GLY A 1 123 ? 11.922 11.164 16.406 1 87.56 123 GLY A O 1
ATOM 966 N N . PRO A 1 124 ? 13.789 11.109 15.367 1 88.56 124 PRO A N 1
ATOM 967 C CA . PRO A 1 124 ? 15.031 10.422 14.992 1 88.56 124 PRO A CA 1
ATOM 968 C C . PRO A 1 124 ? 15.609 9.578 16.125 1 88.56 124 PRO A C 1
ATOM 970 O O . PRO A 1 124 ? 15.578 9.992 17.281 1 88.56 124 PRO A O 1
ATOM 973 N N . TYR A 1 125 ? 15.984 8.297 15.742 1 86.62 125 TYR A N 1
ATOM 974 C CA . TYR A 1 125 ? 16.547 7.348 16.703 1 86.62 125 TYR A CA 1
ATOM 975 C C . TYR A 1 125 ? 18.047 7.543 16.844 1 86.62 125 TYR A C 1
ATOM 977 O O . TYR A 1 125 ? 18.703 8.031 15.93 1 86.62 125 TYR A O 1
ATOM 985 N N . CYS A 1 126 ? 18.531 7.148 17.969 1 80.25 126 CYS A N 1
ATOM 986 C CA . CYS A 1 126 ? 19.969 7.203 18.203 1 80.25 126 CYS A CA 1
ATOM 987 C C . CYS A 1 126 ? 20.703 6.215 17.312 1 80.25 126 CYS A C 1
ATOM 989 O O . CYS A 1 126 ? 20.203 5.125 17.031 1 80.25 126 CYS A O 1
ATOM 991 N N . LEU A 1 127 ? 21.891 6.414 16.969 1 75.12 127 LEU A N 1
ATOM 992 C CA . LEU A 1 127 ? 22.812 5.562 16.219 1 75.12 127 LEU A CA 1
ATOM 993 C C . LEU A 1 127 ? 22.172 5.105 14.898 1 75.12 127 LEU A C 1
ATOM 995 O O . LEU A 1 127 ? 22.141 3.908 14.609 1 75.12 127 LEU A O 1
ATOM 999 N N . GLY A 1 128 ? 21.703 5.621 14.047 1 71.12 128 GLY A N 1
ATOM 1000 C CA . GLY A 1 128 ? 21.203 5.344 12.711 1 71.12 128 GLY A CA 1
ATOM 1001 C C . GLY A 1 128 ? 20.5 6.523 12.078 1 71.12 128 GLY A C 1
ATOM 1002 O O . GLY A 1 128 ? 20.484 6.668 10.852 1 71.12 128 GLY A O 1
ATOM 1003 N N . GLY A 1 129 ? 19.781 7.156 13.086 1 83.19 129 GLY A N 1
ATOM 1004 C CA . GLY A 1 129 ? 19.266 8.453 12.68 1 83.19 129 GLY A CA 1
ATOM 1005 C C . GLY A 1 129 ? 17.969 8.359 11.906 1 83.19 129 GLY A C 1
ATOM 1006 O O . GLY A 1 129 ? 17.531 9.328 11.289 1 83.19 129 GLY A O 1
ATOM 1007 N N . GLY A 1 130 ? 17.406 7.098 11.945 1 92.69 130 GLY A N 1
ATOM 1008 C CA . GLY A 1 130 ? 16.156 6.949 11.195 1 92.69 130 GLY A CA 1
ATOM 1009 C C . GLY A 1 130 ? 14.984 7.664 11.836 1 92.69 130 GLY A C 1
ATOM 1010 O O . GLY A 1 130 ? 15.023 8 13.016 1 92.69 130 GLY A O 1
ATOM 1011 N N . TRP A 1 131 ? 13.992 8.016 11.078 1 93.94 131 TRP A N 1
ATOM 1012 C CA . TRP A 1 131 ? 12.781 8.688 11.531 1 93.94 131 TRP A CA 1
ATOM 1013 C C . TRP A 1 131 ? 11.617 8.422 10.586 1 93.94 131 TRP A C 1
ATOM 1015 O O . TRP A 1 131 ? 11.828 8.062 9.422 1 93.94 131 TRP A O 1
ATOM 1025 N N . THR A 1 132 ? 10.453 8.523 11.164 1 94.88 132 THR A N 1
ATOM 1026 C CA . THR A 1 132 ? 9.234 8.516 10.367 1 94.88 132 THR A CA 1
ATOM 1027 C C . THR A 1 132 ? 8.391 9.758 10.672 1 94.88 132 THR A C 1
ATOM 1029 O O . THR A 1 132 ? 7.938 9.945 11.805 1 94.88 132 THR A O 1
ATOM 1032 N N . THR A 1 133 ? 8.305 10.609 9.711 1 95.69 133 THR A N 1
ATOM 1033 C CA . THR A 1 133 ? 7.441 11.781 9.797 1 95.69 133 THR A CA 1
ATOM 1034 C C . THR A 1 133 ? 6.105 11.523 9.109 1 95.69 133 THR A C 1
ATOM 1036 O O . THR A 1 133 ? 6.074 11.086 7.953 1 95.69 133 THR A O 1
ATOM 1039 N N . VAL A 1 134 ? 4.98 11.688 9.828 1 97.38 134 VAL A N 1
ATOM 1040 C CA . VAL A 1 134 ? 3.645 11.484 9.281 1 97.38 134 VAL A CA 1
ATOM 1041 C C . VAL A 1 134 ? 3.043 12.836 8.883 1 97.38 134 VAL A C 1
ATOM 1043 O O . VAL A 1 134 ? 3.045 13.781 9.68 1 97.38 134 VAL A O 1
ATOM 1046 N N . VAL A 1 135 ? 2.58 12.93 7.668 1 97.94 135 VAL A N 1
ATOM 1047 C CA . VAL A 1 135 ? 1.95 14.156 7.18 1 97.94 135 VAL A CA 1
ATOM 1048 C C . VAL A 1 135 ? 0.496 13.875 6.809 1 97.94 135 VAL A C 1
ATOM 1050 O O . VAL A 1 135 ? 0.22 13.219 5.797 1 97.94 135 VAL A O 1
ATOM 1053 N N . LEU A 1 136 ? -0.418 14.336 7.645 1 98.5 136 LEU A N 1
ATOM 1054 C CA . LEU A 1 136 ? -1.853 14.234 7.398 1 98.5 136 LEU A CA 1
ATOM 1055 C C . LEU A 1 136 ? -2.32 15.336 6.449 1 98.5 136 LEU A C 1
ATOM 1057 O O . LEU A 1 136 ? -2.217 16.516 6.762 1 98.5 136 LEU A O 1
ATOM 1061 N N . VAL A 1 137 ? -2.838 14.938 5.316 1 98.62 137 VAL A N 1
ATOM 1062 C CA . VAL A 1 137 ? -3.141 15.898 4.266 1 98.62 137 VAL A CA 1
ATOM 1063 C C . VAL A 1 137 ? -4.629 15.844 3.924 1 98.62 137 VAL A C 1
ATOM 1065 O O . VAL A 1 137 ? -5.168 14.773 3.645 1 98.62 137 VAL A O 1
ATOM 1068 N N . ASP A 1 138 ? -5.266 16.906 3.908 1 98.56 138 ASP A N 1
ATOM 1069 C CA . ASP A 1 138 ? -6.633 17.078 3.428 1 98.56 138 ASP A CA 1
ATOM 1070 C C . ASP A 1 138 ? -6.906 18.531 3.055 1 98.56 138 ASP A C 1
ATOM 1072 O O . ASP A 1 138 ? -6.141 19.422 3.424 1 98.56 138 ASP A O 1
ATOM 1076 N N . ASP A 1 139 ? -7.902 18.75 2.266 1 97.88 139 ASP A N 1
ATOM 1077 C CA . ASP A 1 139 ? -8.266 20.141 1.974 1 97.88 139 ASP A CA 1
ATOM 1078 C C . ASP A 1 139 ? -9.156 20.719 3.072 1 97.88 139 ASP A C 1
ATOM 1080 O O . ASP A 1 139 ? -9.453 20.031 4.059 1 97.88 139 ASP A O 1
ATOM 1084 N N . GLU A 1 140 ? -9.477 21.953 2.938 1 97.12 140 GLU A N 1
ATOM 1085 C CA . GLU A 1 140 ? -10.258 22.656 3.953 1 97.12 140 GLU A CA 1
ATOM 1086 C C . GLU A 1 140 ? -11.578 21.938 4.219 1 97.12 140 GLU A C 1
ATOM 1088 O O . GLU A 1 140 ? -11.977 21.766 5.375 1 97.12 140 GLU A O 1
ATOM 1093 N N . TYR A 1 141 ? -12.297 21.562 3.186 1 97.56 141 TYR A N 1
ATOM 1094 C CA . TYR A 1 141 ? -13.578 20.875 3.316 1 97.56 141 TYR A CA 1
ATOM 1095 C C . TYR A 1 141 ? -13.414 19.547 4.039 1 97.56 141 TYR A C 1
ATOM 1097 O O . TYR A 1 141 ? -14.195 19.219 4.93 1 97.56 141 TYR A O 1
ATOM 1105 N N . GLY A 1 142 ? -12.391 18.797 3.705 1 97.94 142 GLY A N 1
ATOM 1106 C CA . GLY A 1 142 ? -12.125 17.531 4.367 1 97.94 142 GLY A CA 1
ATOM 1107 C C . GLY A 1 142 ? -11.867 17.672 5.855 1 97.94 142 GLY A C 1
ATOM 1108 O O . GLY A 1 142 ? -12.422 16.922 6.664 1 97.94 142 GLY A O 1
ATOM 1109 N N . TRP A 1 143 ? -11.055 18.641 6.199 1 98 143 TRP A N 1
ATOM 1110 C CA . TRP A 1 143 ? -10.781 18.875 7.613 1 98 143 TRP A CA 1
ATOM 1111 C C . TRP A 1 143 ? -12.055 19.297 8.352 1 98 143 TRP A C 1
ATOM 1113 O O . TRP A 1 143 ? -12.312 18.828 9.461 1 98 143 TRP A O 1
ATOM 1123 N N . SER A 1 144 ? -12.883 20.156 7.73 1 98.19 144 SER A N 1
ATOM 1124 C CA . SER A 1 144 ? -14.094 20.656 8.383 1 98.19 144 SER A CA 1
ATOM 1125 C C . SER A 1 144 ? -15.055 19.516 8.711 1 98.19 144 SER A C 1
ATOM 1127 O O . SER A 1 144 ? -15.844 19.625 9.656 1 98.19 144 SER A O 1
ATOM 1129 N N . ARG A 1 145 ? -14.977 18.422 7.996 1 97.12 145 ARG A N 1
ATOM 1130 C CA . ARG A 1 145 ? -15.867 17.281 8.188 1 97.12 145 ARG A CA 1
ATOM 1131 C C . ARG A 1 145 ? -15.219 16.219 9.078 1 97.12 145 ARG A C 1
ATOM 1133 O O . ARG A 1 145 ? -15.867 15.25 9.461 1 97.12 145 ARG A O 1
ATOM 1140 N N . SER A 1 146 ? -13.984 16.438 9.375 1 97.62 146 SER A N 1
ATOM 1141 C CA . SER A 1 146 ? -13.273 15.477 10.211 1 97.62 146 SER A CA 1
ATOM 1142 C C . SER A 1 146 ? -13.656 15.625 11.68 1 97.62 146 SER A C 1
ATOM 1144 O O . SER A 1 146 ? -14.32 16.594 12.055 1 97.62 146 SER A O 1
ATOM 1146 N N . ARG A 1 147 ? -13.266 14.695 12.469 1 95.88 147 ARG A N 1
ATOM 1147 C CA . ARG A 1 147 ? -13.539 14.742 13.906 1 95.88 147 ARG A CA 1
ATOM 1148 C C . ARG A 1 147 ? -12.812 15.914 14.562 1 95.88 147 ARG A C 1
ATOM 1150 O O . ARG A 1 147 ? -13.172 16.328 15.664 1 95.88 147 ARG A O 1
ATOM 1157 N N . PHE A 1 148 ? -11.867 16.516 13.875 1 96.25 148 PHE A N 1
ATOM 1158 C CA . PHE A 1 148 ? -11.047 17.547 14.484 1 96.25 148 PHE A CA 1
ATOM 1159 C C . PHE A 1 148 ? -11.508 18.938 14.055 1 96.25 148 PHE A C 1
ATOM 1161 O O . PHE A 1 148 ? -11.172 19.938 14.688 1 96.25 148 PHE A O 1
ATOM 1168 N N . GLY A 1 149 ? -12.156 19 12.945 1 97.75 149 GLY A N 1
ATOM 1169 C CA . GLY A 1 149 ? -12.695 20.25 12.453 1 97.75 149 GLY A CA 1
ATOM 1170 C C . GLY A 1 149 ? -11.695 21.062 11.656 1 97.75 149 GLY A C 1
ATOM 1171 O O . GLY A 1 149 ? -12.062 21.75 10.695 1 97.75 149 GLY A O 1
ATOM 1172 N N . THR A 1 150 ? -10.367 21.047 12.086 1 97.88 150 THR A N 1
ATOM 1173 C CA . THR A 1 150 ? -9.32 21.781 11.398 1 97.88 150 THR A CA 1
ATOM 1174 C C . THR A 1 150 ? -8.016 21 11.391 1 97.88 150 THR A C 1
ATOM 1176 O O . THR A 1 150 ? -7.836 20.078 12.195 1 97.88 150 THR A O 1
ATOM 1179 N N . ALA A 1 151 ? -7.129 21.422 10.422 1 98.06 151 ALA A N 1
ATOM 1180 C CA . ALA A 1 151 ? -5.809 20.797 10.367 1 98.06 151 ALA A CA 1
ATOM 1181 C C . ALA A 1 151 ? -5.02 21.062 11.641 1 98.06 151 ALA A C 1
ATOM 1183 O O . ALA A 1 151 ? -4.348 20.172 12.164 1 98.06 151 ALA A O 1
ATOM 1184 N N . THR A 1 152 ? -5.137 22.297 12.125 1 96.81 152 THR A N 1
ATOM 1185 C CA . THR A 1 152 ? -4.418 22.672 13.328 1 96.81 152 THR A CA 1
ATOM 1186 C C . THR A 1 152 ? -4.836 21.797 14.516 1 96.81 152 THR A C 1
ATOM 1188 O O . THR A 1 152 ? -3.99 21.312 15.266 1 96.81 152 THR A O 1
ATOM 1191 N N . ALA A 1 153 ? -6.148 21.594 14.641 1 96.62 153 ALA A N 1
ATOM 1192 C CA . ALA A 1 153 ? -6.664 20.766 15.734 1 96.62 153 ALA A CA 1
ATOM 1193 C C . ALA A 1 153 ? -6.195 19.328 15.602 1 96.62 153 ALA A C 1
ATOM 1195 O O . ALA A 1 153 ? -5.887 18.672 16.594 1 96.62 153 ALA A O 1
ATOM 1196 N N . ALA A 1 154 ? -6.16 18.859 14.406 1 97 154 ALA A N 1
ATOM 1197 C CA . ALA A 1 154 ? -5.695 17.5 14.164 1 97 154 ALA A CA 1
ATOM 1198 C C . ALA A 1 154 ? -4.223 17.344 14.523 1 97 154 ALA A C 1
ATOM 1200 O O . ALA A 1 154 ? -3.818 16.344 15.109 1 97 154 ALA A O 1
ATOM 1201 N N . GLU A 1 155 ? -3.41 18.312 14.141 1 96.44 155 GLU A N 1
ATOM 1202 C CA . GLU A 1 155 ? -1.985 18.266 14.453 1 96.44 155 GLU A CA 1
ATOM 1203 C C . GLU A 1 155 ? -1.751 18.297 15.961 1 96.44 155 GLU A C 1
ATOM 1205 O O . GLU A 1 155 ? -0.894 17.578 16.469 1 96.44 155 GLU A O 1
ATOM 1210 N N . ASP A 1 156 ? -2.463 19.172 16.625 1 94.62 156 ASP A N 1
ATOM 1211 C CA . ASP A 1 156 ? -2.363 19.234 18.078 1 94.62 156 ASP A CA 1
ATOM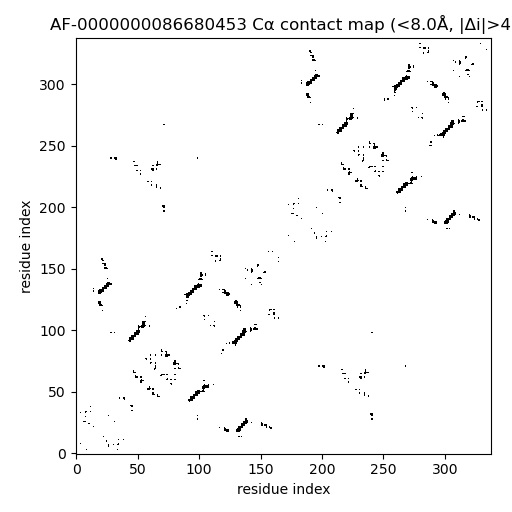 1212 C C . ASP A 1 156 ? -2.711 17.875 18.703 1 94.62 156 ASP A C 1
ATOM 1214 O O . ASP A 1 156 ? -2.041 17.438 19.641 1 94.62 156 ASP A O 1
ATOM 1218 N N . ALA A 1 157 ? -3.742 17.281 18.188 1 93.31 157 ALA A N 1
ATOM 1219 C CA . ALA A 1 157 ? -4.148 15.969 18.672 1 93.31 157 ALA A CA 1
ATOM 1220 C C . ALA A 1 157 ? -3.049 14.938 18.438 1 93.31 157 ALA A C 1
ATOM 1222 O O . ALA A 1 157 ? -2.787 14.094 19.297 1 93.31 157 ALA A O 1
ATOM 1223 N N . ALA A 1 158 ? -2.418 14.992 17.281 1 92.5 158 ALA A N 1
ATOM 1224 C CA . ALA A 1 158 ? -1.363 14.055 16.922 1 92.5 158 ALA A CA 1
ATOM 1225 C C . ALA A 1 158 ? -0.141 14.219 17.812 1 92.5 158 ALA A C 1
ATOM 1227 O O . ALA A 1 158 ? 0.561 13.242 18.109 1 92.5 158 ALA A O 1
ATOM 1228 N N . ARG A 1 159 ? 0.092 15.422 18.234 1 85.19 159 ARG A N 1
ATOM 1229 C CA . ARG A 1 159 ? 1.254 15.703 19.078 1 85.19 159 ARG A CA 1
ATOM 1230 C C . ARG A 1 159 ? 0.993 15.312 20.531 1 85.19 159 ARG A C 1
ATOM 1232 O O . ARG A 1 159 ? 1.91 14.891 21.234 1 85.19 159 ARG A O 1
ATOM 1239 N N . ALA A 1 160 ? -0.183 15.578 20.969 1 76.5 160 ALA A N 1
ATOM 1240 C CA . ALA A 1 160 ? -0.521 15.297 22.359 1 76.5 160 ALA A CA 1
ATOM 1241 C C . ALA A 1 160 ? -0.47 13.797 22.656 1 76.5 160 ALA A C 1
ATOM 1243 O O . ALA A 1 160 ? -0.07 13.383 23.734 1 76.5 160 ALA A O 1
ATOM 1244 N N . GLY A 1 161 ? -0.285 12.961 21.781 1 62.22 161 GLY A N 1
ATOM 1245 C CA . GLY A 1 161 ? -0.308 11.523 22 1 62.22 161 GLY A CA 1
ATOM 1246 C C . GLY A 1 161 ? -1.479 11.062 22.844 1 62.22 161 GLY A C 1
ATOM 1247 O O . GLY A 1 161 ? -2.439 11.812 23.047 1 62.22 161 GLY A O 1
ATOM 1248 N N . LEU A 1 162 ? -1.696 9.617 23.188 1 54.38 162 LEU A N 1
ATOM 1249 C CA . LEU A 1 162 ? -2.727 8.992 24.016 1 54.38 162 LEU A CA 1
ATOM 1250 C C . LEU A 1 162 ? -2.836 9.688 25.359 1 54.38 162 LEU A C 1
ATOM 1252 O O . LEU A 1 162 ? -3.918 9.742 25.953 1 54.38 162 LEU A O 1
ATOM 1256 N N . GLN A 1 163 ? -1.808 10.039 25.875 1 50.91 163 GLN A N 1
ATOM 1257 C CA . GLN A 1 163 ? -1.841 10.484 27.266 1 50.91 163 GLN A CA 1
ATOM 1258 C C . GLN A 1 163 ? -2.812 11.648 27.438 1 50.91 163 GLN A C 1
ATOM 1260 O O . GLN A 1 163 ? -3.523 11.711 28.453 1 50.91 163 GLN A O 1
ATOM 1265 N N . ASP A 1 164 ? -2.77 12.625 26.688 1 45.03 164 ASP A N 1
ATOM 1266 C CA . ASP A 1 164 ? -3.602 13.789 26.984 1 45.03 164 ASP A CA 1
ATOM 1267 C C . ASP A 1 164 ? -5.055 13.547 26.578 1 45.03 164 ASP A C 1
ATOM 1269 O O . ASP A 1 164 ? 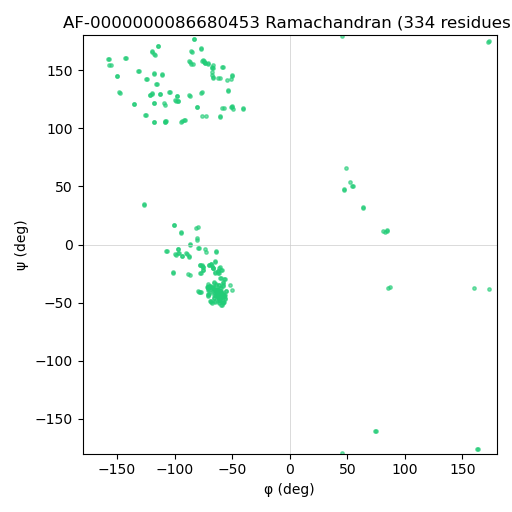-5.953 14.281 27 1 45.03 164 ASP A O 1
ATOM 1273 N N . ALA A 1 165 ? -5.492 12.781 25.734 1 45.44 165 ALA A N 1
ATOM 1274 C CA . ALA A 1 165 ? -6.863 12.508 25.328 1 45.44 165 A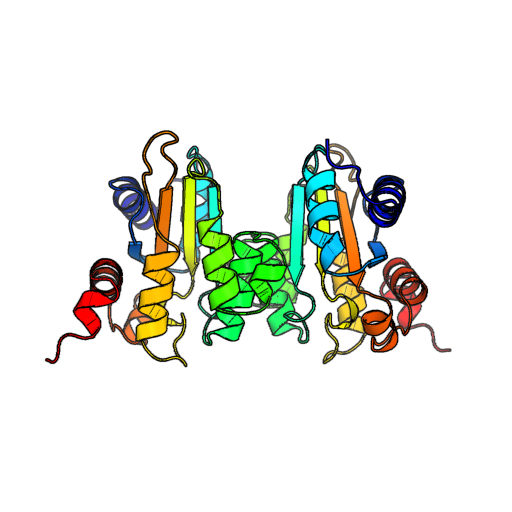LA A CA 1
ATOM 1275 C C . ALA A 1 165 ? -7.703 12 26.5 1 45.44 165 ALA A C 1
ATOM 1277 O O . ALA A 1 165 ? -8.938 12.055 26.453 1 45.44 165 ALA A O 1
ATOM 1278 N N . GLU A 1 166 ? -7.137 11.219 27.344 1 42.59 166 GLU A N 1
ATOM 1279 C CA . GLU A 1 166 ? -7.84 10.75 28.531 1 42.59 166 GLU A CA 1
ATOM 1280 C C . GLU A 1 166 ? -7.988 11.867 29.562 1 42.59 166 GLU A C 1
ATOM 1282 O O . GLU A 1 166 ? -8.523 11.648 30.656 1 42.59 166 GLU A O 1
ATOM 1287 N N . ARG A 1 167 ? -7.434 13.016 29.406 1 38.38 167 ARG A N 1
ATOM 1288 C CA . ARG A 1 167 ? -7.629 13.961 30.484 1 38.38 167 ARG A CA 1
ATOM 1289 C C . ARG A 1 167 ? -9.055 14.508 30.5 1 38.38 167 ARG A C 1
ATOM 1291 O O . ARG A 1 167 ? -9.555 14.953 29.453 1 38.38 167 ARG A O 1
ATOM 1298 N N . PRO A 1 168 ? -9.875 14.148 31.5 1 37.28 168 PRO A N 1
ATOM 1299 C CA . PRO A 1 168 ? -11.203 14.742 31.656 1 37.28 168 PRO A CA 1
ATOM 1300 C C . PRO A 1 168 ? -11.219 16.25 31.391 1 37.28 168 PRO A C 1
ATOM 1302 O O . PRO A 1 168 ? -10.273 16.953 31.75 1 37.28 168 PRO A O 1
ATOM 1305 N N . ARG A 1 169 ? -11.969 16.719 30.359 1 33.81 169 ARG A N 1
ATOM 1306 C CA . ARG A 1 169 ? -12.312 18.141 30.391 1 33.81 169 ARG A CA 1
ATOM 1307 C C . ARG A 1 169 ? -12.867 18.547 31.75 1 33.81 169 ARG A C 1
ATOM 1309 O O . ARG A 1 169 ? -13.586 17.781 32.375 1 33.81 169 ARG A O 1
ATOM 1316 N N . MET B 1 1 ? 23.688 -18.531 7.746 1 42.72 1 MET B N 1
ATOM 1317 C CA . MET B 1 1 ? 22.984 -18.359 6.473 1 42.72 1 MET B CA 1
ATOM 1318 C C . MET B 1 1 ? 21.75 -19.25 6.414 1 42.72 1 MET B C 1
ATOM 1320 O O . MET B 1 1 ? 21.859 -20.484 6.434 1 42.72 1 MET B O 1
ATOM 1324 N N . THR B 1 2 ? 20.719 -18.844 7.113 1 61.91 2 THR B N 1
ATOM 1325 C CA . THR B 1 2 ? 19.594 -19.75 7.277 1 61.91 2 THR B CA 1
ATOM 1326 C C . THR B 1 2 ? 19.141 -20.297 5.926 1 61.91 2 THR B C 1
ATOM 1328 O O . THR B 1 2 ? 19.156 -19.594 4.922 1 61.91 2 THR B O 1
ATOM 1331 N N . GLU B 1 3 ? 19.219 -21.531 5.75 1 82.88 3 GLU B N 1
ATOM 1332 C CA . GLU B 1 3 ? 18.906 -22.297 4.551 1 82.88 3 GLU B CA 1
ATOM 1333 C C . GLU B 1 3 ? 17.531 -21.938 4.004 1 82.88 3 GLU B C 1
ATOM 1335 O O . GLU B 1 3 ? 16.562 -21.891 4.75 1 82.88 3 GLU B O 1
ATOM 1340 N N . VAL B 1 4 ? 17.516 -21.422 2.746 1 89.38 4 VAL B N 1
ATOM 1341 C CA . VAL B 1 4 ? 16.266 -21.141 2.049 1 89.38 4 VAL B CA 1
ATOM 1342 C C . VAL B 1 4 ? 15.453 -22.422 1.93 1 89.38 4 VAL B C 1
ATOM 1344 O O . VAL B 1 4 ? 15.938 -23.438 1.413 1 89.38 4 VAL B O 1
ATOM 1347 N N . PRO B 1 5 ? 14.281 -22.469 2.518 1 93.19 5 PRO B N 1
ATOM 1348 C CA . PRO B 1 5 ? 13.422 -23.656 2.377 1 93.19 5 PRO B CA 1
ATOM 1349 C C . PRO B 1 5 ? 13.25 -24.078 0.922 1 93.19 5 PRO B C 1
ATOM 1351 O O . PRO B 1 5 ? 13.188 -23.234 0.027 1 93.19 5 PRO B O 1
ATOM 1354 N N . GLY B 1 6 ? 13.141 -25.422 0.723 1 94.75 6 GLY B N 1
ATOM 1355 C CA . GLY B 1 6 ? 13.062 -25.984 -0.613 1 94.75 6 GLY B CA 1
ATOM 1356 C C . GLY B 1 6 ? 11.898 -25.438 -1.424 1 94.75 6 GLY B C 1
ATOM 1357 O O . GLY B 1 6 ? 12.047 -25.141 -2.611 1 94.75 6 GLY B O 1
ATOM 1358 N N . GLU B 1 7 ? 10.711 -25.312 -0.841 1 95.94 7 GLU B N 1
ATOM 1359 C CA . GLU B 1 7 ? 9.523 -24.797 -1.521 1 95.94 7 GLU B CA 1
ATOM 1360 C C . GLU B 1 7 ? 9.766 -23.375 -2.027 1 95.94 7 GLU B C 1
ATOM 1362 O O . GLU B 1 7 ? 9.359 -23.031 -3.141 1 95.94 7 GLU B O 1
ATOM 1367 N N . VAL B 1 8 ? 10.391 -22.547 -1.251 1 97.25 8 VAL B N 1
ATOM 1368 C CA . VAL B 1 8 ? 10.688 -21.172 -1.603 1 97.25 8 VAL B CA 1
ATOM 1369 C C . VAL B 1 8 ? 11.672 -21.125 -2.766 1 97.25 8 VAL B C 1
ATOM 1371 O O . VAL B 1 8 ? 11.477 -20.391 -3.732 1 97.25 8 VAL B O 1
ATOM 1374 N N . ALA B 1 9 ? 12.719 -21.969 -2.639 1 96.69 9 ALA B N 1
ATOM 1375 C CA . ALA B 1 9 ? 13.719 -22.031 -3.703 1 96.69 9 ALA B CA 1
ATOM 1376 C C . ALA B 1 9 ? 13.078 -22.438 -5.031 1 96.69 9 ALA B C 1
ATOM 1378 O O . ALA B 1 9 ? 13.445 -21.906 -6.086 1 96.69 9 ALA B O 1
ATOM 1379 N N . ALA B 1 10 ? 12.188 -23.375 -4.961 1 97.12 10 ALA B N 1
ATOM 1380 C CA . ALA B 1 10 ? 11.5 -23.828 -6.168 1 97.12 10 ALA B CA 1
ATOM 1381 C C . ALA B 1 10 ? 10.688 -22.703 -6.797 1 97.12 10 ALA B C 1
ATOM 1383 O O . ALA B 1 10 ? 10.688 -22.531 -8.016 1 97.12 10 ALA B O 1
ATOM 1384 N N . VAL B 1 11 ? 9.961 -21.891 -5.988 1 97.12 11 VAL B N 1
ATOM 1385 C CA . VAL B 1 11 ? 9.156 -20.781 -6.48 1 97.12 11 VAL B CA 1
ATOM 1386 C C . VAL B 1 11 ? 10.07 -19.734 -7.113 1 97.12 11 VAL B C 1
ATOM 1388 O O . VAL B 1 11 ? 9.789 -19.234 -8.203 1 97.12 11 VAL B O 1
ATOM 1391 N N . ILE B 1 12 ? 11.219 -19.422 -6.457 1 96.81 12 ILE B N 1
ATOM 1392 C CA . ILE B 1 12 ? 12.148 -18.406 -6.941 1 96.81 12 ILE B CA 1
ATOM 1393 C C . ILE B 1 12 ? 12.68 -18.797 -8.32 1 96.81 12 ILE B C 1
ATOM 1395 O O . ILE B 1 12 ? 12.719 -17.984 -9.234 1 96.81 12 ILE B O 1
ATOM 1399 N N . ARG B 1 13 ? 13.055 -20.078 -8.414 1 96.19 13 ARG B N 1
ATOM 1400 C CA . ARG B 1 13 ? 13.555 -20.562 -9.688 1 96.19 13 ARG B CA 1
ATOM 1401 C C . ARG B 1 13 ? 12.5 -20.422 -10.781 1 96.19 13 ARG B C 1
ATOM 1403 O O . ARG B 1 13 ? 12.805 -19.969 -11.891 1 96.19 13 ARG B O 1
ATOM 1410 N N . ARG B 1 14 ? 11.32 -20.734 -10.453 1 96 14 ARG B N 1
ATOM 1411 C CA . ARG B 1 14 ? 10.227 -20.734 -11.422 1 96 14 ARG B CA 1
ATOM 1412 C C . ARG B 1 14 ? 9.906 -19.312 -11.867 1 96 14 ARG B C 1
ATOM 1414 O O . ARG B 1 14 ? 9.867 -19.031 -13.07 1 96 14 ARG B O 1
ATOM 1421 N N . VAL B 1 15 ? 9.719 -18.312 -10.961 1 95 15 VAL B N 1
ATOM 1422 C CA . VAL B 1 15 ? 9.211 -16.984 -11.297 1 95 15 VAL B CA 1
ATOM 1423 C C . VAL B 1 15 ? 10.328 -16.156 -11.914 1 95 15 VAL B C 1
ATOM 1425 O O . VAL B 1 15 ? 10.07 -15.109 -12.523 1 95 15 VAL B O 1
ATOM 1428 N N . SER B 1 16 ? 11.578 -16.594 -11.703 1 94.06 16 SER B N 1
ATOM 1429 C CA . SER B 1 16 ? 12.711 -15.852 -12.25 1 94.06 16 SER B CA 1
ATOM 1430 C C . SER B 1 16 ? 13.031 -16.297 -13.672 1 94.06 16 SER B C 1
ATOM 1432 O O . SER B 1 16 ? 13.867 -15.695 -14.344 1 94.06 16 SER B O 1
ATOM 1434 N N . SER B 1 17 ? 12.398 -17.375 -14.078 1 93.19 17 SER B N 1
ATOM 1435 C CA . SER B 1 17 ? 12.727 -17.969 -15.375 1 93.19 17 SER B CA 1
ATOM 1436 C C . SER B 1 17 ? 12.234 -17.078 -16.516 1 93.19 17 SER B C 1
ATOM 1438 O O . SER B 1 17 ? 12.922 -16.906 -17.516 1 93.19 17 SER B O 1
ATOM 1440 N N . ARG B 1 18 ? 11.047 -16.531 -16.438 1 93.31 18 ARG B N 1
ATOM 1441 C CA . ARG B 1 18 ? 10.477 -15.617 -17.422 1 93.31 18 ARG B CA 1
ATOM 1442 C C . ARG B 1 18 ? 9.812 -14.422 -16.75 1 93.31 18 ARG B C 1
ATOM 1444 O O . ARG B 1 18 ? 8.836 -14.578 -16.016 1 93.31 18 ARG B O 1
ATOM 1451 N N . LYS B 1 19 ? 10.297 -13.289 -17.078 1 93.69 19 LYS B N 1
ATOM 1452 C CA . LYS B 1 19 ? 9.797 -12.062 -16.484 1 93.69 19 LYS B CA 1
ATOM 1453 C C . LYS B 1 19 ? 8.586 -11.531 -17.25 1 93.69 19 LYS B C 1
ATOM 1455 O O . LYS B 1 19 ? 8.375 -11.883 -18.406 1 93.69 19 LYS B O 1
ATOM 1460 N N . GLY B 1 20 ? 7.809 -10.75 -16.562 1 93 20 GLY B N 1
ATOM 1461 C CA . GLY B 1 20 ? 6.695 -10.07 -17.219 1 93 20 GLY B CA 1
ATOM 1462 C C . GLY B 1 20 ? 5.449 -10.93 -17.312 1 93 20 GLY B C 1
ATOM 1463 O O . GLY B 1 20 ? 4.5 -10.57 -18.016 1 93 20 GLY B O 1
ATOM 1464 N N . ARG B 1 21 ? 5.445 -12.086 -16.562 1 93.94 21 ARG B N 1
ATOM 1465 C CA . ARG B 1 21 ? 4.324 -13.016 -16.594 1 93.94 21 ARG B CA 1
ATOM 1466 C C . ARG B 1 21 ? 3.615 -13.078 -15.242 1 93.94 21 ARG B C 1
ATOM 1468 O O . ARG B 1 21 ? 4.004 -12.391 -14.305 1 93.94 21 ARG B O 1
ATOM 1475 N N . ALA B 1 22 ? 2.479 -13.758 -15.312 1 96.69 22 ALA B N 1
ATOM 1476 C CA . ALA B 1 22 ? 1.779 -14.062 -14.07 1 96.69 22 ALA B CA 1
ATOM 1477 C C . ALA B 1 22 ? 1.972 -15.531 -13.68 1 96.69 22 ALA B C 1
ATOM 1479 O O . ALA B 1 22 ? 1.856 -16.422 -14.516 1 96.69 22 ALA B O 1
ATOM 1480 N N . TYR B 1 23 ? 2.32 -15.758 -12.5 1 97.25 23 TYR B N 1
ATOM 1481 C CA . TYR B 1 23 ? 2.453 -17.094 -11.93 1 97.25 23 TYR B CA 1
ATOM 1482 C C . TYR B 1 23 ? 1.48 -17.281 -10.773 1 97.25 23 TYR B C 1
ATOM 1484 O O . TYR B 1 23 ? 1.091 -16.328 -10.109 1 97.25 23 TYR B O 1
ATOM 1492 N N . ALA B 1 24 ? 1.006 -18.438 -10.586 1 98.25 24 ALA B N 1
ATOM 1493 C CA . ALA B 1 24 ? 0.273 -18.844 -9.383 1 98.25 24 ALA B CA 1
ATOM 1494 C C . ALA B 1 24 ? 0.977 -19.984 -8.672 1 98.25 24 ALA B C 1
ATOM 1496 O O . ALA B 1 24 ? 1.31 -21 -9.289 1 98.25 24 ALA B O 1
ATOM 1497 N N . VAL B 1 25 ? 1.169 -19.812 -7.379 1 98.25 25 VAL B N 1
ATOM 1498 C CA . VAL B 1 25 ? 1.974 -20.797 -6.664 1 98.25 25 VAL B CA 1
ATOM 1499 C C . VAL B 1 25 ? 1.253 -21.219 -5.387 1 98.25 25 VAL B C 1
ATOM 1501 O O . VAL B 1 25 ? 0.473 -20.453 -4.82 1 98.25 25 VAL B O 1
ATOM 1504 N N . GLU B 1 26 ? 1.483 -22.453 -5 1 97.81 26 GLU B N 1
ATOM 1505 C CA . GLU B 1 26 ? 1.035 -22.984 -3.717 1 97.81 26 GLU B CA 1
ATOM 1506 C C . GLU B 1 26 ? 2.127 -22.859 -2.656 1 97.81 26 GLU B C 1
ATOM 1508 O O . GLU B 1 26 ? 3.135 -23.562 -2.711 1 97.81 26 GLU B O 1
ATOM 1513 N N . LEU B 1 27 ? 1.944 -21.938 -1.776 1 97.62 27 LEU B N 1
ATOM 1514 C CA . LEU B 1 27 ? 2.924 -21.625 -0.737 1 97.62 27 LEU B CA 1
ATOM 1515 C C . LEU B 1 27 ? 2.234 -21.156 0.54 1 97.62 27 LEU B C 1
ATOM 1517 O O . LEU B 1 27 ? 1.344 -20.312 0.492 1 97.62 27 LEU B O 1
ATOM 1521 N N . GLY B 1 28 ? 2.564 -21.703 1.683 1 95.62 28 GLY B N 1
ATOM 1522 C CA . GLY B 1 28 ? 2.004 -21.25 2.947 1 95.62 28 GLY B CA 1
ATOM 1523 C C . GLY B 1 28 ? 2.434 -19.844 3.328 1 95.62 28 GLY B C 1
ATOM 1524 O O . GLY B 1 28 ? 3.529 -19.406 2.975 1 95.62 28 GLY B O 1
ATOM 1525 N N . ALA B 1 29 ? 1.596 -19.188 4.066 1 93.94 29 ALA B N 1
ATOM 1526 C CA . ALA B 1 29 ? 1.838 -17.812 4.473 1 93.94 29 ALA B CA 1
ATOM 1527 C C . ALA B 1 29 ? 3.148 -17.688 5.242 1 93.94 29 ALA B C 1
ATOM 1529 O O . ALA B 1 29 ? 3.83 -16.656 5.16 1 93.94 29 ALA B O 1
ATOM 1530 N N . HIS B 1 30 ? 3.521 -18.688 5.984 1 92.88 30 HIS B N 1
ATOM 1531 C CA . HIS B 1 30 ? 4.723 -18.656 6.812 1 92.88 30 HIS B CA 1
ATOM 1532 C C . HIS B 1 30 ? 5.98 -18.594 5.957 1 92.88 30 HIS B C 1
ATOM 1534 O O . HIS B 1 30 ? 7.047 -18.203 6.441 1 92.88 30 HIS B O 1
ATOM 1540 N N . LEU B 1 31 ? 5.898 -18.984 4.656 1 96.56 31 LEU B N 1
ATOM 1541 C CA . LEU B 1 31 ? 7.047 -19.016 3.758 1 96.56 31 LEU B CA 1
ATOM 1542 C C . LEU B 1 31 ? 7.086 -17.766 2.883 1 96.56 31 LEU B C 1
ATOM 1544 O O . LEU B 1 31 ? 8.07 -17.531 2.178 1 96.56 31 LEU B O 1
ATOM 1548 N N . LEU B 1 32 ? 5.996 -16.984 2.957 1 96.06 32 LEU B N 1
ATOM 1549 C CA . LEU B 1 32 ? 5.883 -15.812 2.086 1 96.06 32 LEU B CA 1
ATOM 1550 C C . LEU B 1 32 ? 6.977 -14.797 2.393 1 96.06 32 LEU B C 1
ATOM 1552 O O . LEU B 1 32 ? 7.543 -14.188 1.48 1 96.06 32 LEU B O 1
ATOM 1556 N N . GLU B 1 33 ? 7.328 -14.617 3.664 1 94.06 33 GLU B N 1
ATOM 1557 C CA . GLU B 1 33 ? 8.359 -13.641 4.016 1 94.06 33 GLU B CA 1
ATOM 1558 C C . GLU B 1 33 ? 9.742 -14.117 3.584 1 94.06 33 GLU B C 1
ATOM 1560 O O . GLU B 1 33 ? 10.594 -13.312 3.205 1 94.06 33 GLU B O 1
ATOM 1565 N N . ASP B 1 34 ? 9.992 -15.438 3.693 1 95.06 34 ASP B N 1
ATOM 1566 C CA . ASP B 1 34 ? 11.234 -15.992 3.156 1 95.06 34 ASP B CA 1
ATOM 1567 C C . ASP B 1 34 ? 11.359 -15.703 1.663 1 95.06 34 ASP B C 1
ATOM 1569 O O . ASP B 1 34 ? 12.438 -15.328 1.188 1 95.06 34 ASP B O 1
ATOM 1573 N N . LEU B 1 35 ? 10.266 -15.891 0.999 1 96.25 35 LEU B N 1
ATOM 1574 C CA . LEU B 1 35 ? 10.234 -15.633 -0.437 1 96.25 35 LEU B CA 1
ATOM 1575 C C . LEU B 1 35 ? 10.539 -14.172 -0.735 1 96.25 35 LEU B C 1
ATOM 1577 O O . LEU B 1 35 ? 11.414 -13.859 -1.54 1 96.25 35 LEU B O 1
ATOM 1581 N N . ARG B 1 36 ? 9.875 -13.266 -0.081 1 94.62 36 ARG B N 1
ATOM 1582 C CA . ARG B 1 36 ? 10.078 -11.828 -0.281 1 94.62 36 ARG B CA 1
ATOM 1583 C C . ARG B 1 36 ? 11.516 -11.43 0.05 1 94.62 36 ARG B C 1
ATOM 1585 O O . ARG B 1 36 ? 12.117 -10.633 -0.665 1 94.62 36 ARG B O 1
ATOM 1592 N N . TYR B 1 37 ? 12.008 -12 1.092 1 92.44 37 TYR B N 1
ATOM 1593 C CA . TYR B 1 37 ? 13.367 -11.703 1.521 1 92.44 37 TYR B CA 1
ATOM 1594 C C . TYR B 1 37 ? 14.375 -12.102 0.448 1 92.44 37 TYR B C 1
ATOM 1596 O O . TYR B 1 37 ? 15.266 -11.32 0.106 1 92.44 37 TYR B O 1
ATOM 1604 N N . GLU B 1 38 ? 14.219 -13.297 -0.066 1 93.88 38 GLU B N 1
ATOM 1605 C CA . GLU B 1 38 ? 15.148 -13.781 -1.083 1 93.88 38 GLU B CA 1
ATOM 1606 C C . GLU B 1 38 ? 15.07 -12.93 -2.35 1 93.88 38 GLU B C 1
ATOM 1608 O O . GLU B 1 38 ? 16.078 -12.711 -3.02 1 93.88 38 GLU B O 1
ATOM 1613 N N . MET B 1 39 ? 13.867 -12.5 -2.58 1 94.12 39 MET B N 1
ATOM 1614 C CA . MET B 1 39 ? 13.656 -11.766 -3.824 1 94.12 39 MET B CA 1
ATOM 1615 C C . MET B 1 39 ? 14.203 -10.352 -3.719 1 94.12 39 MET B C 1
ATOM 1617 O O . MET B 1 39 ? 14.398 -9.68 -4.73 1 94.12 39 MET B O 1
ATOM 1621 N N . GLN B 1 40 ? 14.422 -9.844 -2.545 1 88.88 40 GLN B N 1
ATOM 1622 C CA . GLN B 1 40 ? 14.898 -8.477 -2.348 1 88.88 40 GLN B CA 1
ATOM 1623 C C . GLN B 1 40 ? 16.328 -8.312 -2.846 1 88.88 40 GLN B C 1
ATOM 1625 O O . GLN B 1 40 ? 16.812 -7.191 -3.006 1 88.88 40 GLN B O 1
ATOM 1630 N N . PHE B 1 41 ? 17.047 -9.43 -3.049 1 88.81 41 PHE B N 1
ATOM 1631 C CA . PHE B 1 41 ? 18.438 -9.375 -3.469 1 88.81 41 PHE B CA 1
ATOM 1632 C C . PHE B 1 41 ? 18.547 -9.289 -4.988 1 88.81 41 PHE B C 1
ATOM 1634 O O . PHE B 1 41 ? 19.656 -9.195 -5.535 1 88.81 41 PHE B O 1
ATOM 1641 N N . THR B 1 42 ? 17.406 -9.289 -5.637 1 87.62 42 THR B N 1
ATOM 1642 C CA . THR B 1 42 ? 17.391 -9.055 -7.074 1 87.62 42 THR B CA 1
ATOM 1643 C C . THR B 1 42 ? 17.375 -7.559 -7.379 1 87.62 42 THR B C 1
ATOM 1645 O O . THR B 1 42 ? 17.281 -6.734 -6.469 1 87.62 42 THR B O 1
ATOM 1648 N N . ASP B 1 43 ? 17.656 -7.156 -8.648 1 88.06 43 ASP B N 1
ATOM 1649 C CA . ASP B 1 43 ? 17.656 -5.758 -9.062 1 88.06 43 ASP B CA 1
ATOM 1650 C C . ASP B 1 43 ? 16.234 -5.258 -9.32 1 88.06 43 ASP B C 1
ATOM 1652 O O . ASP B 1 43 ? 16.031 -4.176 -9.875 1 88.06 43 ASP B O 1
ATOM 1656 N N . ALA B 1 44 ? 15.258 -6.023 -8.836 1 94.81 44 ALA B N 1
ATOM 1657 C CA . ALA B 1 44 ? 13.859 -5.66 -9.047 1 94.81 44 ALA B CA 1
ATOM 1658 C C . ALA B 1 44 ? 13.195 -5.238 -7.742 1 94.81 44 ALA B C 1
ATOM 1660 O O . ALA B 1 44 ? 13.578 -5.711 -6.668 1 94.81 44 ALA B O 1
ATOM 1661 N N . ASP B 1 45 ? 12.289 -4.293 -7.883 1 94.81 45 ASP B N 1
ATOM 1662 C CA . ASP B 1 45 ? 11.461 -3.959 -6.727 1 94.81 45 ASP B CA 1
ATOM 1663 C C . ASP B 1 45 ? 10.547 -5.125 -6.352 1 94.81 45 ASP B C 1
ATOM 1665 O O . ASP B 1 45 ? 10.062 -5.848 -7.223 1 94.81 45 ASP B O 1
ATOM 1669 N N . VAL B 1 46 ? 10.328 -5.316 -5.035 1 97.12 46 VAL B N 1
ATOM 1670 C CA . VAL B 1 46 ? 9.43 -6.352 -4.543 1 97.12 46 VAL B CA 1
ATOM 1671 C C . VAL B 1 46 ? 8.273 -5.711 -3.775 1 97.12 46 VAL B C 1
ATOM 1673 O O . VAL B 1 46 ? 8.492 -4.996 -2.795 1 97.12 46 VAL B O 1
ATOM 1676 N N . ARG B 1 47 ? 7.043 -5.977 -4.227 1 97.56 47 ARG B N 1
ATOM 1677 C CA . ARG B 1 47 ? 5.852 -5.395 -3.615 1 97.56 47 ARG B CA 1
ATOM 1678 C C . ARG B 1 47 ? 4.867 -6.484 -3.193 1 97.56 47 ARG B C 1
ATOM 1680 O O . ARG B 1 47 ? 4.676 -7.465 -3.91 1 97.56 47 ARG B O 1
ATOM 1687 N N . LEU B 1 48 ? 4.238 -6.246 -2.068 1 98.25 48 LEU B N 1
ATOM 1688 C CA . LEU B 1 48 ? 3.23 -7.16 -1.541 1 98.25 48 LEU B CA 1
ATOM 1689 C C . LEU B 1 48 ? 1.846 -6.52 -1.572 1 98.25 48 LEU B C 1
ATOM 1691 O O . LEU B 1 48 ? 1.675 -5.379 -1.13 1 98.25 48 LEU B O 1
ATOM 1695 N N . VAL B 1 49 ? 0.902 -7.223 -2.109 1 98.62 49 VAL B N 1
ATOM 1696 C CA . VAL B 1 49 ? -0.518 -6.883 -2.076 1 98.62 49 VAL B CA 1
ATOM 1697 C C . VAL B 1 49 ? -1.283 -7.949 -1.293 1 98.62 49 VAL B C 1
ATOM 1699 O O . VAL B 1 49 ? -1.03 -9.148 -1.447 1 98.62 49 VAL B O 1
ATOM 1702 N N . LEU B 1 50 ? -2.219 -7.516 -0.47 1 98.75 50 LEU B N 1
ATOM 1703 C CA . LEU B 1 50 ? -3.051 -8.43 0.299 1 98.75 50 LEU B CA 1
ATOM 1704 C C . LEU B 1 50 ? -4.328 -8.773 -0.462 1 98.75 50 LEU B C 1
ATOM 1706 O O . LEU B 1 50 ? -5.254 -7.965 -0.527 1 98.75 50 LEU B O 1
ATOM 1710 N N . GLY B 1 51 ? -4.355 -10 -0.962 1 98.62 51 GLY B N 1
ATOM 1711 C CA . GLY B 1 51 ? -5.512 -10.43 -1.732 1 98.62 51 GLY B CA 1
ATOM 1712 C C . GLY B 1 51 ? -6.801 -10.414 -0.932 1 98.62 51 GLY B C 1
ATOM 1713 O O . GLY B 1 51 ? -7.867 -10.102 -1.467 1 98.62 51 GLY B O 1
ATOM 1714 N N . ALA B 1 52 ? -6.738 -10.719 0.327 1 98.31 52 ALA B N 1
ATOM 1715 C CA . ALA B 1 52 ? -7.914 -10.734 1.191 1 98.31 52 ALA B CA 1
ATOM 1716 C C . ALA B 1 52 ? -8.469 -9.32 1.376 1 98.31 52 ALA B C 1
ATOM 1718 O O . ALA B 1 52 ? -9.633 -9.148 1.748 1 98.31 52 ALA B O 1
ATOM 1719 N N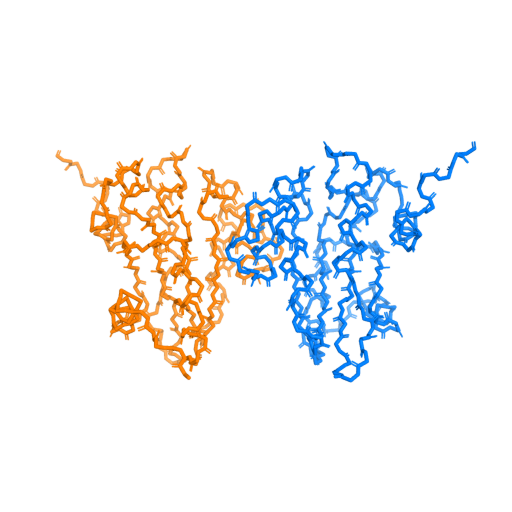 . ALA B 1 53 ? -7.645 -8.336 1.123 1 98.56 53 ALA B N 1
ATOM 1720 C CA . ALA B 1 53 ? -8.07 -6.941 1.195 1 98.56 53 ALA B CA 1
ATOM 1721 C C . ALA B 1 53 ? -8.492 -6.426 -0.177 1 98.56 53 ALA B C 1
ATOM 1723 O O . ALA B 1 53 ? -8.609 -5.215 -0.385 1 98.56 53 ALA B O 1
ATOM 1724 N N . CYS B 1 54 ? -8.617 -7.277 -1.125 1 98.69 54 CYS B N 1
ATOM 1725 C CA . CYS B 1 54 ? -8.953 -6.922 -2.5 1 98.69 54 CYS B CA 1
ATOM 1726 C C . CYS B 1 54 ? -10.156 -7.719 -2.99 1 98.69 54 CYS B C 1
ATOM 1728 O O . CYS B 1 54 ? -10.219 -8.094 -4.16 1 98.69 54 CYS B O 1
ATOM 1730 N N . THR B 1 55 ? -11.141 -8.039 -2.135 1 98.31 55 THR B N 1
ATOM 1731 C CA . THR B 1 55 ? -12.227 -8.938 -2.508 1 98.31 55 THR B CA 1
ATOM 1732 C C . THR B 1 55 ? -13.219 -8.227 -3.428 1 98.31 55 THR B C 1
ATOM 1734 O O . THR B 1 55 ? -14 -8.875 -4.129 1 98.31 55 THR B O 1
ATOM 1737 N N . THR B 1 56 ? -13.289 -6.875 -3.436 1 98.06 56 THR B N 1
ATOM 1738 C CA . THR B 1 56 ? -14.094 -6.07 -4.348 1 98.06 56 THR B CA 1
ATOM 1739 C C . THR B 1 56 ? -13.211 -5.168 -5.203 1 98.06 56 THR B C 1
ATOM 1741 O O . THR B 1 56 ? -12.031 -4.973 -4.891 1 98.06 56 THR B O 1
ATOM 1744 N N . ALA B 1 57 ? -13.766 -4.656 -6.266 1 98.06 57 ALA B N 1
ATOM 1745 C CA . ALA B 1 57 ? -13.023 -3.775 -7.168 1 98.06 57 ALA B CA 1
ATOM 1746 C C . ALA B 1 57 ? -12.539 -2.527 -6.438 1 98.06 57 ALA B C 1
ATOM 1748 O O . ALA B 1 57 ? -11.375 -2.131 -6.578 1 98.06 57 ALA B O 1
ATOM 1749 N N . ALA B 1 58 ? -13.406 -1.917 -5.633 1 97.81 58 ALA B N 1
ATOM 1750 C CA . ALA B 1 58 ? -13.062 -0.698 -4.906 1 97.81 58 ALA B CA 1
ATOM 1751 C C . ALA B 1 58 ? -11.906 -0.941 -3.945 1 97.81 58 ALA B C 1
ATOM 1753 O O . ALA B 1 58 ? -10.961 -0.147 -3.885 1 97.81 58 ALA B O 1
ATOM 1754 N N . ARG B 1 59 ? -11.961 -2.07 -3.281 1 98.12 59 ARG B N 1
ATOM 1755 C CA . ARG B 1 59 ? -10.914 -2.408 -2.322 1 98.12 59 ARG B CA 1
ATOM 1756 C C . ARG B 1 59 ? -9.609 -2.752 -3.033 1 98.12 59 ARG B C 1
ATOM 1758 O O . ARG B 1 59 ? -8.523 -2.469 -2.521 1 98.12 59 ARG B O 1
ATOM 1765 N N . ALA B 1 60 ? -9.727 -3.412 -4.156 1 98.69 60 ALA B N 1
ATOM 1766 C CA . ALA B 1 60 ? -8.531 -3.721 -4.945 1 98.69 60 ALA B CA 1
ATOM 1767 C C . ALA B 1 60 ? -7.824 -2.443 -5.387 1 98.69 60 ALA B C 1
ATOM 1769 O O . ALA B 1 60 ? -6.598 -2.348 -5.312 1 98.69 60 ALA B O 1
ATOM 1770 N N . VAL B 1 61 ? -8.594 -1.46 -5.828 1 98.62 61 VAL B N 1
ATOM 1771 C CA . VAL B 1 61 ? -8.008 -0.186 -6.238 1 98.62 61 VAL B CA 1
ATOM 1772 C C . VAL B 1 61 ? -7.227 0.42 -5.074 1 98.62 61 VAL B C 1
ATOM 1774 O O . VAL B 1 61 ? -6.055 0.771 -5.227 1 98.62 61 VAL B O 1
ATOM 1777 N N . ASP B 1 62 ? -7.867 0.471 -3.898 1 98.5 62 ASP B N 1
ATOM 1778 C CA . ASP B 1 62 ? -7.227 1.038 -2.715 1 98.5 62 ASP B CA 1
ATOM 1779 C C . ASP B 1 62 ? -5.91 0.323 -2.406 1 98.5 62 ASP B C 1
ATOM 1781 O O . ASP B 1 62 ? -4.898 0.969 -2.133 1 98.5 62 ASP B O 1
ATOM 1785 N N . GLN B 1 63 ? -6 -0.966 -2.5 1 98.69 63 GLN B N 1
ATOM 1786 C CA . GLN B 1 63 ? -4.871 -1.802 -2.102 1 98.69 63 GLN B CA 1
ATOM 1787 C C . GLN B 1 63 ? -3.721 -1.682 -3.096 1 98.69 63 GLN B C 1
ATOM 1789 O O . GLN B 1 63 ? -2.562 -1.546 -2.697 1 98.69 63 GLN B O 1
ATOM 1794 N N . PHE B 1 64 ? -3.967 -1.701 -4.375 1 98.56 64 PHE B N 1
ATOM 1795 C CA . PHE B 1 64 ? -2.926 -1.62 -5.395 1 98.56 64 PHE B CA 1
ATOM 1796 C C . PHE B 1 64 ? -2.318 -0.223 -5.434 1 98.56 64 PHE B C 1
ATOM 1798 O O . PHE B 1 64 ? -1.11 -0.071 -5.629 1 98.56 64 PHE B O 1
ATOM 1805 N N . VAL B 1 65 ? -3.121 0.79 -5.285 1 98.19 65 VAL B N 1
ATOM 1806 C CA . VAL B 1 65 ? -2.6 2.152 -5.246 1 98.19 65 VAL B CA 1
ATOM 1807 C C . VAL B 1 65 ? -1.586 2.283 -4.109 1 98.19 65 VAL B C 1
ATOM 1809 O O . VAL B 1 65 ? -0.494 2.822 -4.305 1 98.19 65 VAL B O 1
ATOM 1812 N N . ALA B 1 66 ? -1.925 1.73 -2.967 1 98.5 66 ALA B N 1
ATOM 1813 C CA . ALA B 1 66 ? -1.036 1.797 -1.81 1 98.5 66 ALA B CA 1
ATOM 1814 C C . ALA B 1 66 ? 0.215 0.953 -2.029 1 98.5 66 ALA B C 1
ATOM 1816 O O . ALA B 1 66 ? 1.337 1.446 -1.892 1 98.5 66 ALA B O 1
ATOM 1817 N N . ALA B 1 67 ? 0.084 -0.268 -2.457 1 98.38 67 ALA B N 1
ATOM 1818 C CA . ALA B 1 67 ? 1.185 -1.223 -2.568 1 98.38 67 ALA B CA 1
ATOM 1819 C C . ALA B 1 67 ? 2.178 -0.792 -3.643 1 98.38 67 ALA B C 1
ATOM 1821 O O . ALA B 1 67 ? 3.389 -0.958 -3.479 1 98.38 67 ALA B O 1
ATOM 1822 N N . LEU B 1 68 ? 1.635 -0.23 -4.711 1 97 68 LEU B N 1
ATOM 1823 C CA . LEU B 1 68 ? 2.494 0.14 -5.832 1 97 68 LEU B CA 1
ATOM 1824 C C . LEU B 1 68 ? 2.863 1.618 -5.77 1 97 68 LEU B C 1
ATOM 1826 O O . LEU B 1 68 ? 3.65 2.102 -6.586 1 97 68 LEU B O 1
ATOM 1830 N N . GLN B 1 69 ? 2.312 2.311 -4.801 1 96.44 69 GLN B N 1
ATOM 1831 C CA . GLN B 1 69 ? 2.564 3.736 -4.625 1 96.44 69 GLN B CA 1
ATOM 1832 C C . GLN B 1 69 ? 2.258 4.512 -5.902 1 96.44 69 GLN B C 1
ATOM 1834 O O . GLN B 1 69 ? 3.08 5.305 -6.367 1 96.44 69 GLN B O 1
ATOM 1839 N N . LEU B 1 70 ? 1.066 4.25 -6.414 1 96.25 70 LEU B N 1
ATOM 1840 C CA . LEU B 1 70 ? 0.593 4.996 -7.574 1 96.25 70 LEU B CA 1
ATOM 1841 C C . LEU B 1 70 ? 0.169 6.406 -7.18 1 96.25 70 LEU B C 1
ATOM 1843 O O . LEU B 1 70 ? -0.13 6.668 -6.012 1 96.25 70 LEU B O 1
ATOM 1847 N N . PRO B 1 71 ? 0.166 7.328 -8.156 1 95.75 71 PRO B N 1
ATOM 1848 C CA . PRO B 1 71 ? -0.317 8.672 -7.855 1 95.75 71 PRO B CA 1
ATOM 1849 C C . PRO B 1 71 ? -1.755 8.688 -7.34 1 95.75 71 PRO B C 1
ATOM 1851 O O . PRO B 1 71 ? -2.543 7.801 -7.688 1 95.75 71 PRO B O 1
ATOM 1854 N N . TYR B 1 72 ? -2.088 9.633 -6.578 1 96.81 72 TYR B N 1
ATOM 1855 C CA . TYR B 1 72 ? -3.357 9.719 -5.863 1 96.81 72 TYR B CA 1
ATOM 1856 C C . TYR B 1 72 ? -4.535 9.609 -6.824 1 96.81 72 TYR B C 1
ATOM 1858 O O . TYR B 1 72 ? -5.516 8.922 -6.535 1 96.81 72 TYR B O 1
ATOM 1866 N N . PRO B 1 73 ? -4.523 10.211 -8.039 1 96.69 73 PRO B N 1
ATOM 1867 C CA . PRO B 1 73 ? -5.684 10.109 -8.93 1 96.69 73 PRO B CA 1
ATOM 1868 C C . PRO B 1 73 ? -6.031 8.672 -9.289 1 96.69 73 PRO B C 1
ATOM 1870 O O . PRO B 1 73 ? -7.168 8.383 -9.672 1 96.69 73 PRO B O 1
ATOM 1873 N N . ALA B 1 74 ? -5.07 7.801 -9.164 1 97.44 74 ALA B N 1
ATOM 1874 C CA . ALA B 1 74 ? -5.316 6.387 -9.438 1 97.44 74 ALA B CA 1
ATOM 1875 C C . ALA B 1 74 ? -6.359 5.816 -8.484 1 97.44 74 ALA B C 1
ATOM 1877 O O . ALA B 1 74 ? -6.949 4.77 -8.75 1 97.44 74 ALA B O 1
ATOM 1878 N N . SER B 1 75 ? -6.539 6.449 -7.301 1 97.81 75 SER B N 1
ATOM 1879 C CA . SER B 1 75 ? -7.426 5.926 -6.27 1 97.81 75 SER B CA 1
ATOM 1880 C C . SER B 1 75 ? -8.883 6.238 -6.586 1 97.81 75 SER B C 1
ATOM 1882 O O . SER B 1 75 ? -9.789 5.793 -5.875 1 97.81 75 SER B O 1
ATOM 1884 N N . ARG B 1 76 ? -9.18 6.973 -7.668 1 96.88 76 ARG B N 1
ATOM 1885 C CA . ARG B 1 76 ? -10.523 7.441 -7.984 1 96.88 76 ARG B CA 1
ATOM 1886 C C . ARG B 1 76 ? -11.383 6.305 -8.531 1 96.88 76 ARG B C 1
ATOM 1888 O O . ARG B 1 76 ? -12.609 6.41 -8.578 1 96.88 76 ARG B O 1
ATOM 1895 N N . GLY B 1 77 ? -10.648 5.289 -8.984 1 96.62 77 GLY B N 1
ATOM 1896 C CA . GLY B 1 77 ? -11.398 4.152 -9.5 1 96.62 77 GLY B CA 1
ATOM 1897 C C . GLY B 1 77 ? -10.562 3.221 -10.352 1 96.62 77 GLY B C 1
ATOM 1898 O O . GLY B 1 77 ? -9.352 3.432 -10.508 1 96.62 77 GLY B O 1
ATOM 1899 N N . TRP B 1 78 ? -11.281 2.279 -10.844 1 94.44 78 TRP B N 1
ATOM 1900 C CA . TRP B 1 78 ? -10.664 1.166 -11.562 1 94.44 78 TRP B CA 1
ATOM 1901 C C . TRP B 1 78 ? -9.984 1.648 -12.836 1 94.44 78 TRP B C 1
ATOM 1903 O O . TRP B 1 78 ? -8.797 1.392 -13.055 1 94.44 78 TRP B O 1
ATOM 1913 N N . GLU B 1 79 ? -10.648 2.418 -13.664 1 94.81 79 GLU B N 1
ATOM 1914 C CA . GLU B 1 79 ? -10.102 2.912 -14.922 1 94.81 79 GLU B CA 1
ATOM 1915 C C . GLU B 1 79 ? -8.953 3.885 -14.688 1 94.81 79 GLU B C 1
ATOM 1917 O O . GLU B 1 79 ? -7.953 3.861 -15.414 1 94.81 79 GLU B O 1
ATOM 1922 N N . ASP B 1 80 ? -9.07 4.75 -13.688 1 97.06 80 ASP B N 1
ATOM 1923 C CA . ASP B 1 80 ? -8 5.691 -13.336 1 97.06 80 ASP B CA 1
ATOM 1924 C C . ASP B 1 80 ? -6.746 4.953 -12.891 1 97.06 80 ASP B C 1
ATOM 1926 O O . ASP B 1 80 ? -5.629 5.371 -13.203 1 97.06 80 ASP B O 1
ATOM 1930 N N . MET B 1 81 ? -6.93 3.865 -12.125 1 96.75 81 MET B N 1
ATOM 1931 C CA . MET B 1 81 ? -5.793 3.072 -11.664 1 96.75 81 MET B CA 1
ATOM 1932 C C . MET B 1 81 ? -5.027 2.488 -12.852 1 96.75 81 MET B C 1
ATOM 1934 O O . MET B 1 81 ? -3.803 2.617 -12.922 1 96.75 81 MET B O 1
ATOM 1938 N N . PHE B 1 82 ? -5.77 1.922 -13.82 1 93.81 82 PHE B N 1
ATOM 1939 C CA . PHE B 1 82 ? -5.098 1.303 -14.953 1 93.81 82 PHE B CA 1
ATOM 1940 C C . PHE B 1 82 ? -4.434 2.357 -15.836 1 93.81 82 PHE B C 1
ATOM 1942 O O . PHE B 1 82 ? -3.367 2.119 -16.406 1 93.81 82 PHE B O 1
ATOM 1949 N N . HIS B 1 83 ? -5.102 3.498 -15.945 1 94.06 83 HIS B N 1
ATOM 1950 C CA . HIS B 1 83 ? -4.484 4.605 -16.672 1 94.06 83 HIS B CA 1
ATOM 1951 C C . HIS B 1 83 ? -3.137 4.98 -16.062 1 94.06 83 HIS B C 1
ATOM 1953 O O . HIS B 1 83 ? -2.143 5.113 -16.766 1 94.06 83 HIS B O 1
ATOM 1959 N N . GLN B 1 84 ? -3.068 5.082 -14.734 1 93.06 84 GLN B N 1
ATOM 1960 C CA . GLN B 1 84 ? -1.838 5.465 -14.047 1 93.06 84 GLN B CA 1
ATOM 1961 C C . GLN B 1 84 ? -0.801 4.348 -14.109 1 93.06 84 GLN B C 1
ATOM 1963 O O . GLN B 1 84 ? 0.401 4.613 -14.18 1 93.06 84 GLN B O 1
ATOM 1968 N N . LEU B 1 85 ? -1.198 3.115 -14.055 1 90.44 85 LEU B N 1
ATOM 1969 C CA . LEU B 1 85 ? -0.295 1.976 -14.18 1 90.44 85 LEU B CA 1
ATOM 1970 C C . LEU B 1 85 ? 0.415 1.99 -15.531 1 90.44 85 LEU B C 1
ATOM 1972 O O . LEU B 1 85 ? 1.603 1.672 -15.617 1 90.44 85 LEU B O 1
ATOM 1976 N N . GLY B 1 86 ? -0.335 2.348 -16.562 1 86.62 86 GLY B N 1
ATOM 1977 C CA . GLY B 1 86 ? 0.211 2.4 -17.906 1 86.62 86 GLY B CA 1
ATOM 1978 C C . GLY B 1 86 ? 1.199 3.535 -18.109 1 86.62 86 GLY B C 1
ATOM 1979 O O . GLY B 1 86 ? 1.997 3.512 -19.047 1 86.62 86 GLY B O 1
ATOM 1980 N N . GLU B 1 87 ? 1.151 4.496 -17.203 1 81.44 87 GLU B N 1
ATOM 1981 C CA . GLU B 1 87 ? 2.016 5.668 -17.312 1 81.44 87 GLU B CA 1
ATOM 1982 C C . GLU B 1 87 ? 3.35 5.441 -16.609 1 81.44 87 GLU B C 1
ATOM 1984 O O . GLU B 1 87 ? 4.25 6.277 -16.688 1 81.44 87 GLU B O 1
ATOM 1989 N N . GLY B 1 88 ? 3.301 4.328 -15.953 1 74.81 88 GLY B N 1
ATOM 1990 C CA . GLY B 1 88 ? 4.539 4.059 -15.242 1 74.81 88 GLY B CA 1
ATOM 1991 C C . GLY B 1 88 ? 5.707 3.771 -16.172 1 74.81 88 GLY B C 1
ATOM 1992 O O . GLY B 1 88 ? 5.512 3.389 -17.328 1 74.81 88 GLY B O 1
ATOM 1993 N N . GLY B 1 89 ? 6.871 4.176 -15.797 1 69.69 89 GLY B N 1
ATOM 1994 C CA . GLY B 1 89 ? 8.086 4.062 -16.578 1 69.69 89 GLY B CA 1
ATOM 1995 C C . GLY B 1 89 ? 8.336 2.658 -17.094 1 69.69 89 GLY B C 1
ATOM 1996 O O . GLY B 1 89 ? 7.953 1.678 -16.469 1 69.69 89 GLY B O 1
ATOM 1997 N N . THR B 1 90 ? 8.844 2.525 -18.297 1 76 90 THR B N 1
ATOM 1998 C CA . THR B 1 90 ? 9.133 1.275 -18.984 1 76 90 THR B CA 1
ATOM 1999 C C . THR B 1 90 ? 10.453 0.684 -18.5 1 76 90 THR B C 1
ATOM 2001 O O . THR B 1 90 ? 10.891 -0.36 -18.984 1 76 90 THR B O 1
ATOM 2004 N N . SER B 1 91 ? 11.023 1.309 -17.516 1 86.5 91 SER B N 1
ATOM 2005 C CA . SER B 1 91 ? 12.32 0.822 -17.047 1 86.5 91 SER B CA 1
ATOM 2006 C C . SER B 1 91 ? 12.203 0.133 -15.695 1 86.5 91 SER B C 1
ATOM 2008 O O . SER B 1 91 ? 13.141 -0.528 -15.242 1 86.5 91 SER B O 1
ATOM 2010 N N . ARG B 1 92 ? 11.07 0.173 -15.125 1 89.56 92 ARG B N 1
ATOM 2011 C CA . ARG B 1 92 ? 10.898 -0.391 -13.789 1 89.56 92 ARG B CA 1
ATOM 2012 C C . ARG B 1 92 ? 10.82 -1.913 -13.836 1 89.56 92 ARG B C 1
ATOM 2014 O O . ARG B 1 92 ? 10.156 -2.477 -14.711 1 89.56 92 ARG B O 1
ATOM 2021 N N . ARG B 1 93 ? 11.586 -2.533 -13.008 1 94.38 93 ARG B N 1
ATOM 2022 C CA . ARG B 1 93 ? 11.562 -3.979 -12.805 1 94.38 93 ARG B CA 1
ATOM 2023 C C . ARG B 1 93 ? 10.969 -4.332 -11.445 1 94.38 93 ARG B C 1
ATOM 2025 O O . ARG B 1 93 ? 11.469 -3.9 -10.406 1 94.38 93 ARG B O 1
ATOM 2032 N N . ARG B 1 94 ? 9.844 -5.16 -11.5 1 95.25 94 ARG B N 1
ATOM 2033 C CA . ARG B 1 94 ? 9.211 -5.379 -10.203 1 95.25 94 ARG B CA 1
ATOM 2034 C C . ARG B 1 94 ? 8.531 -6.742 -10.148 1 95.25 94 ARG B C 1
ATOM 2036 O O . ARG B 1 94 ? 7.98 -7.207 -11.148 1 95.25 94 ARG B O 1
ATOM 2043 N N . TYR B 1 95 ? 8.57 -7.355 -8.984 1 96.81 95 TYR B N 1
ATOM 2044 C CA . TYR B 1 95 ? 7.723 -8.469 -8.586 1 96.81 95 TYR B CA 1
ATOM 2045 C C . TYR B 1 95 ? 6.562 -7.996 -7.719 1 96.81 95 TYR B C 1
ATOM 2047 O O . TYR B 1 95 ? 6.77 -7.289 -6.73 1 96.81 95 TYR B O 1
ATOM 2055 N N . VAL B 1 96 ? 5.355 -8.305 -8.117 1 97.56 96 VAL B N 1
ATOM 2056 C CA . VAL B 1 96 ? 4.176 -8.031 -7.301 1 97.56 96 VAL B CA 1
ATOM 2057 C C . VAL B 1 96 ? 3.619 -9.336 -6.746 1 97.56 96 VAL B C 1
ATOM 2059 O O . VAL B 1 96 ? 3.016 -10.125 -7.48 1 97.56 96 VAL B O 1
ATOM 2062 N N . PHE B 1 97 ? 3.811 -9.57 -5.496 1 98.25 97 PHE B N 1
ATOM 2063 C CA . PHE B 1 97 ? 3.246 -10.719 -4.805 1 98.25 97 PHE B CA 1
ATOM 2064 C C . PHE B 1 97 ? 1.845 -10.414 -4.293 1 98.25 97 PHE B C 1
ATOM 2066 O O . PHE B 1 97 ? 1.628 -9.391 -3.639 1 98.25 97 PHE B O 1
ATOM 2073 N N . VAL B 1 98 ? 0.918 -11.234 -4.609 1 98.62 98 VAL B N 1
ATOM 2074 C CA . VAL B 1 98 ? -0.429 -11.141 -4.055 1 98.62 98 VAL B CA 1
ATOM 2075 C C . VAL B 1 98 ? -0.66 -12.281 -3.061 1 98.62 98 VAL B C 1
ATOM 2077 O O . VAL B 1 98 ? -0.827 -13.43 -3.457 1 98.62 98 VAL B O 1
ATOM 2080 N N . ALA B 1 99 ? -0.65 -11.984 -1.806 1 98.62 99 ALA B N 1
ATOM 2081 C CA . ALA B 1 99 ? -0.97 -12.961 -0.764 1 98.62 99 ALA B CA 1
ATOM 2082 C C . ALA B 1 99 ? -2.467 -13.258 -0.731 1 98.62 99 ALA B C 1
ATOM 2084 O O . ALA B 1 99 ? -3.281 -12.414 -1.13 1 98.62 99 ALA B O 1
ATOM 2085 N N . ASP B 1 100 ? -2.814 -14.438 -0.209 1 98.56 100 ASP B N 1
ATOM 2086 C CA . ASP B 1 100 ? -4.219 -14.836 -0.194 1 98.56 100 ASP B CA 1
ATOM 2087 C C . ASP B 1 100 ? -4.875 -14.594 -1.552 1 98.56 100 ASP B C 1
ATOM 2089 O O . ASP B 1 100 ? -5.953 -14 -1.63 1 98.56 100 ASP B O 1
ATOM 2093 N N . ALA B 1 101 ? -4.184 -15.016 -2.559 1 98.56 101 ALA B N 1
ATOM 2094 C CA . ALA B 1 101 ? -4.57 -14.688 -3.93 1 98.56 101 ALA B CA 1
ATOM 2095 C C . ALA B 1 101 ? -5.918 -15.312 -4.281 1 98.56 101 ALA B C 1
ATOM 2097 O O . ALA B 1 101 ? -6.633 -14.805 -5.148 1 98.56 101 ALA B O 1
ATOM 2098 N N . GLY B 1 102 ? -6.305 -16.344 -3.633 1 98.38 102 GLY B N 1
ATOM 2099 C CA . GLY B 1 102 ? -7.602 -16.969 -3.871 1 98.38 102 GLY B CA 1
ATOM 2100 C C . GLY B 1 102 ? -8.766 -16.031 -3.576 1 98.38 102 GLY B C 1
ATOM 2101 O O . GLY B 1 102 ? -9.875 -16.25 -4.062 1 98.38 102 GLY B O 1
ATOM 2102 N N . GLU B 1 103 ? -8.516 -14.969 -2.777 1 98.5 103 GLU B N 1
ATOM 2103 C CA . GLU B 1 103 ? -9.562 -14.039 -2.354 1 98.5 103 GLU B CA 1
ATOM 2104 C C . GLU B 1 103 ? -9.648 -12.844 -3.295 1 98.5 103 GLU B C 1
ATOM 2106 O O . GLU B 1 103 ? -10.609 -12.07 -3.242 1 98.5 103 GLU B O 1
ATOM 2111 N N . LEU B 1 104 ? -8.688 -12.695 -4.199 1 98.56 104 LEU B N 1
ATOM 2112 C CA . LEU B 1 104 ? -8.594 -11.539 -5.078 1 98.56 104 LEU B CA 1
ATOM 2113 C C . LEU B 1 104 ? -9.836 -11.414 -5.957 1 98.56 104 LEU B C 1
ATOM 2115 O O . LEU B 1 104 ? -10.102 -12.289 -6.781 1 98.56 104 LEU B O 1
ATOM 2119 N N . LEU B 1 105 ? -10.664 -10.406 -5.711 1 98.25 105 LEU B N 1
ATOM 2120 C CA . LEU B 1 105 ? -11.852 -10.039 -6.473 1 98.25 105 LEU B CA 1
ATOM 2121 C C . LEU B 1 105 ? -12.898 -11.148 -6.418 1 98.25 105 LEU B C 1
ATOM 2123 O O . LEU B 1 105 ? -13.617 -11.375 -7.391 1 98.25 105 LEU B O 1
ATOM 2127 N N . ARG B 1 106 ? -12.883 -11.82 -5.293 1 97.62 106 ARG B N 1
ATOM 2128 C CA . ARG B 1 106 ? -13.789 -12.945 -5.105 1 97.62 106 ARG B CA 1
ATOM 2129 C C . ARG B 1 106 ? -15.25 -12.508 -5.223 1 97.62 106 ARG B C 1
ATOM 2131 O O . ARG B 1 106 ? -16.109 -13.305 -5.59 1 97.62 106 ARG B O 1
ATOM 2138 N N . HIS B 1 107 ? -15.633 -11.219 -4.895 1 97.94 107 HIS B N 1
ATOM 2139 C CA . HIS B 1 107 ? -17.016 -10.734 -4.914 1 97.94 107 HIS B CA 1
ATOM 2140 C C . HIS B 1 107 ? -17.297 -9.938 -6.184 1 97.94 107 HIS B C 1
ATOM 2142 O O . HIS B 1 107 ? -18.281 -9.195 -6.246 1 97.94 107 HIS B O 1
ATOM 2148 N N . GLU B 1 108 ? -16.422 -10.086 -7.195 1 97.75 108 GLU B N 1
ATOM 2149 C CA . GLU B 1 108 ? -16.594 -9.414 -8.477 1 97.75 108 GLU B CA 1
ATOM 2150 C C . GLU B 1 108 ? -16.703 -10.43 -9.617 1 97.75 108 GLU B C 1
ATOM 2152 O O . GLU B 1 108 ? -16.422 -11.617 -9.43 1 97.75 108 GLU B O 1
ATOM 2157 N N . GLU B 1 109 ? -17.141 -9.977 -10.781 1 95.69 109 GLU B N 1
ATOM 2158 C CA . GLU B 1 109 ? -17.141 -10.812 -11.977 1 95.69 109 GLU B CA 1
ATOM 2159 C C . GLU B 1 109 ? -15.734 -11.258 -12.352 1 95.69 109 GLU B C 1
ATOM 2161 O O . GLU B 1 109 ? -14.781 -10.484 -12.227 1 95.69 109 GLU B O 1
ATOM 2166 N N . PRO B 1 110 ? -15.562 -12.461 -12.836 1 93.62 110 PRO B N 1
ATOM 2167 C CA . PRO B 1 110 ? -14.242 -13 -13.172 1 93.62 110 PRO B CA 1
ATOM 2168 C C . PRO B 1 110 ? -13.492 -12.133 -14.18 1 93.62 110 PRO B C 1
ATOM 2170 O O . PRO B 1 110 ? -12.258 -12.086 -14.164 1 93.62 110 PRO B O 1
ATOM 2173 N N . GLU B 1 111 ? -14.211 -11.461 -15.016 1 93.19 111 GLU B N 1
ATOM 2174 C CA . GLU B 1 111 ? -13.594 -10.617 -16.047 1 93.19 111 GLU B CA 1
ATOM 2175 C C . GLU B 1 111 ? -12.695 -9.555 -15.422 1 93.19 111 GLU B C 1
ATOM 2177 O O . GLU B 1 111 ? -11.68 -9.18 -16 1 93.19 111 GLU B O 1
ATOM 2182 N N . LEU B 1 112 ? -13.109 -9.062 -14.258 1 95.06 112 LEU B N 1
ATOM 2183 C CA . LEU B 1 112 ? -12.32 -8.039 -13.594 1 95.06 112 LEU B CA 1
ATOM 2184 C C . LEU B 1 112 ? -11 -8.609 -13.086 1 95.06 112 LEU B C 1
ATOM 2186 O O . LEU B 1 112 ? -9.977 -7.926 -13.094 1 95.06 112 LEU B O 1
ATOM 2190 N N . TRP B 1 113 ? -11.07 -9.836 -12.633 1 96.38 113 TRP B N 1
ATOM 2191 C CA . TRP B 1 113 ? -9.859 -10.531 -12.211 1 96.38 113 TRP B CA 1
ATOM 2192 C C . TRP B 1 113 ? -8.875 -10.656 -13.367 1 96.38 113 TRP B C 1
ATOM 2194 O O . TRP B 1 113 ? -7.703 -10.281 -13.234 1 96.38 113 TRP B O 1
ATOM 2204 N N . TYR B 1 114 ? -9.367 -11.086 -14.492 1 94.31 114 TYR B N 1
ATOM 2205 C CA . TYR B 1 114 ? -8.531 -11.25 -15.68 1 94.31 114 TYR B CA 1
ATOM 2206 C C . TYR B 1 114 ? -7.906 -9.93 -16.094 1 94.31 114 TYR B C 1
ATOM 2208 O O . TYR B 1 114 ? -6.703 -9.859 -16.375 1 94.31 114 TYR B O 1
ATOM 2216 N N . ARG B 1 115 ? -8.719 -8.969 -16.094 1 93.44 115 ARG B N 1
ATOM 2217 C CA . ARG B 1 115 ? -8.25 -7.648 -16.5 1 93.44 115 ARG B CA 1
ATOM 2218 C C . ARG B 1 115 ? -7.156 -7.141 -15.57 1 93.44 115 ARG B C 1
ATOM 2220 O O . ARG B 1 115 ? -6.133 -6.625 -16.031 1 93.44 115 ARG B O 1
ATOM 2227 N N . LEU B 1 116 ? -7.375 -7.285 -14.289 1 96.38 116 LEU B N 1
ATOM 2228 C CA . LEU B 1 116 ? -6.402 -6.805 -13.32 1 96.38 116 LEU B CA 1
ATOM 2229 C C . LEU B 1 116 ? -5.055 -7.492 -13.508 1 96.38 116 LEU B C 1
ATOM 2231 O O . LEU B 1 116 ? -4.023 -6.828 -13.609 1 96.38 116 LEU B O 1
ATOM 2235 N N . VAL B 1 117 ? -5.02 -8.789 -13.555 1 96.06 117 VAL B N 1
ATOM 2236 C CA . VAL B 1 117 ? -3.775 -9.547 -13.648 1 96.06 117 VAL B CA 1
ATOM 2237 C C . VAL B 1 117 ? -3.088 -9.258 -14.977 1 96.06 117 VAL B C 1
ATOM 2239 O O . VAL B 1 117 ? -1.873 -9.047 -15.023 1 96.06 117 VAL B O 1
ATOM 2242 N N . ALA B 1 118 ? -3.883 -9.141 -16.016 1 92.38 118 ALA B N 1
ATOM 2243 C CA . ALA B 1 118 ? -3.346 -8.867 -17.359 1 92.38 118 ALA B CA 1
ATOM 2244 C C . ALA B 1 118 ? -2.727 -7.473 -17.422 1 92.38 118 ALA B C 1
ATOM 2246 O O . ALA B 1 118 ? -1.708 -7.27 -18.078 1 92.38 118 ALA B O 1
ATOM 2247 N N . ASP B 1 119 ? -3.352 -6.559 -16.734 1 91.81 119 ASP B N 1
ATOM 2248 C CA . ASP B 1 119 ? -2.934 -5.168 -16.891 1 91.81 119 ASP B CA 1
ATOM 2249 C C . ASP B 1 119 ? -1.812 -4.828 -15.906 1 91.81 119 ASP B C 1
ATOM 2251 O O . ASP B 1 119 ? -1.057 -3.877 -16.125 1 91.81 119 ASP B O 1
ATOM 2255 N N . VAL B 1 120 ? -1.733 -5.523 -14.812 1 93.81 120 VAL B N 1
ATOM 2256 C CA . VAL B 1 120 ? -0.679 -5.258 -13.844 1 93.81 120 VAL B CA 1
ATOM 2257 C C . VAL B 1 120 ? 0.636 -5.867 -14.328 1 93.81 120 VAL B C 1
ATOM 2259 O O . VAL B 1 120 ? 1.693 -5.242 -14.219 1 93.81 120 VAL B O 1
ATOM 2262 N N . ARG B 1 121 ? 0.548 -7.008 -14.859 1 91.25 121 ARG B N 1
ATOM 2263 C CA . ARG B 1 121 ? 1.765 -7.621 -15.383 1 91.25 121 ARG B CA 1
ATOM 2264 C C . ARG B 1 121 ? 2.18 -6.984 -16.703 1 91.25 121 ARG B C 1
ATOM 2266 O O . ARG B 1 121 ? 1.36 -6.363 -17.391 1 91.25 121 ARG B O 1
ATOM 2273 N N . GLY B 1 122 ? 3.559 -7.164 -17.047 1 87.69 122 GLY B N 1
ATOM 2274 C CA . GLY B 1 122 ? 3.967 -6.637 -18.328 1 87.69 122 GLY B CA 1
ATOM 2275 C C . GLY B 1 122 ? 5.465 -6.695 -18.562 1 87.69 122 GLY B C 1
ATOM 2276 O O . GLY B 1 122 ? 6.23 -6.891 -17.609 1 87.69 122 GLY B O 1
ATOM 2277 N N . GLY B 1 123 ? 5.73 -6.293 -19.844 1 87.5 123 GLY B N 1
ATOM 2278 C CA . GLY B 1 123 ? 7.125 -6.301 -20.25 1 87.5 123 GLY B CA 1
ATOM 2279 C C . GLY B 1 123 ? 7.66 -7.695 -20.516 1 87.5 123 GLY B C 1
ATOM 2280 O O . GLY B 1 123 ? 6.887 -8.641 -20.703 1 87.5 123 GLY B O 1
ATOM 2281 N N . PRO B 1 124 ? 8.898 -7.941 -20.516 1 88.69 124 PRO B N 1
ATOM 2282 C CA . PRO B 1 124 ? 9.906 -6.883 -20.641 1 88.69 124 PRO B CA 1
ATOM 2283 C C . PRO B 1 124 ? 9.68 -5.988 -21.859 1 88.69 124 PRO B C 1
ATOM 2285 O O . PRO B 1 124 ? 9.305 -6.477 -22.922 1 88.69 124 PRO B O 1
ATOM 2288 N N . TYR B 1 125 ? 9.75 -4.637 -21.594 1 86.5 125 TYR B N 1
ATOM 2289 C CA . TYR B 1 125 ? 9.547 -3.635 -22.641 1 86.5 125 TYR B CA 1
ATOM 2290 C C . TYR B 1 125 ? 10.836 -3.385 -23.406 1 86.5 125 TYR B C 1
ATOM 2292 O O . TYR B 1 125 ? 11.938 -3.586 -22.875 1 86.5 125 TYR B O 1
ATOM 2300 N N . CYS B 1 126 ? 10.633 -2.938 -24.594 1 80.44 126 CYS B N 1
ATOM 2301 C CA . CYS B 1 126 ? 11.789 -2.576 -25.422 1 80.44 126 CYS B CA 1
ATOM 2302 C C . CYS B 1 126 ? 12.508 -1.365 -24.844 1 80.44 126 CYS B C 1
ATOM 2304 O O . CYS B 1 126 ? 11.875 -0.474 -24.266 1 80.44 126 CYS B O 1
ATOM 2306 N N . LEU B 1 127 ? 13.688 -1.167 -25.062 1 75.19 127 LEU B N 1
ATOM 2307 C CA . LEU B 1 127 ? 14.523 -0.034 -24.672 1 75.19 127 LEU B CA 1
ATOM 2308 C C . LEU B 1 127 ? 14.359 0.284 -23.188 1 75.19 127 LEU B C 1
ATOM 2310 O O . LEU B 1 127 ? 13.805 1.325 -22.828 1 75.19 127 LEU B O 1
ATOM 2314 N N . GLY B 1 128 ? 14.602 -0.246 -22.203 1 72.06 128 GLY B N 1
ATOM 2315 C CA . GLY B 1 128 ? 14.625 -0.049 -20.75 1 72.06 128 GLY B CA 1
ATOM 2316 C C . GLY B 1 128 ? 14.609 -1.351 -19.984 1 72.06 128 GLY B C 1
ATOM 2317 O O . GLY B 1 128 ? 15.086 -1.403 -18.844 1 72.06 128 GLY B O 1
ATOM 2318 N N . GLY B 1 129 ? 13.789 -2.215 -20.672 1 83.56 129 GLY B N 1
ATOM 2319 C CA . GLY B 1 129 ? 13.898 -3.576 -20.172 1 83.56 129 GLY B CA 1
ATOM 2320 C C . GLY B 1 129 ? 13.07 -3.822 -18.922 1 83.56 129 GLY B C 1
ATOM 2321 O O . GLY B 1 129 ? 13.25 -4.832 -18.234 1 83.56 129 GLY B O 1
ATOM 2322 N N . GLY B 1 130 ? 12.188 -2.797 -18.641 1 92.62 130 GLY B N 1
ATOM 2323 C CA . GLY B 1 130 ? 11.391 -2.975 -17.438 1 92.62 130 GLY B CA 1
ATOM 2324 C C . GLY B 1 130 ? 10.336 -4.055 -17.578 1 92.62 130 GLY B C 1
ATOM 2325 O O . GLY B 1 130 ? 9.977 -4.441 -18.688 1 92.62 130 GLY B O 1
ATOM 2326 N N . TRP B 1 131 ? 9.891 -4.633 -16.484 1 93.81 131 TRP B N 1
ATOM 2327 C CA . TRP B 1 131 ? 8.867 -5.672 -16.453 1 93.81 131 TRP B CA 1
ATOM 2328 C C . TRP B 1 131 ? 8.188 -5.711 -15.086 1 93.81 131 TRP B C 1
ATOM 2330 O O . TRP B 1 131 ? 8.734 -5.219 -14.094 1 93.81 131 TRP B O 1
ATOM 2340 N N . THR B 1 132 ? 6.984 -6.203 -15.141 1 94.75 132 THR B N 1
ATOM 2341 C CA . THR B 1 132 ? 6.262 -6.516 -13.922 1 94.75 132 THR B CA 1
ATOM 2342 C C . THR B 1 132 ? 5.785 -7.969 -13.93 1 94.75 132 THR B C 1
ATOM 2344 O O . THR B 1 132 ? 4.984 -8.359 -14.781 1 94.75 132 THR B O 1
ATOM 2347 N N . THR B 1 133 ? 6.363 -8.742 -13.07 1 95.69 133 THR B N 1
ATOM 2348 C CA . THR B 1 133 ? 5.938 -10.117 -12.867 1 95.69 133 THR B CA 1
ATOM 2349 C C . THR B 1 133 ? 5 -10.227 -11.672 1 95.69 133 THR B C 1
ATOM 2351 O O . THR B 1 133 ? 5.316 -9.742 -10.578 1 95.69 133 THR B O 1
ATOM 2354 N N . VAL B 1 134 ? 3.789 -10.766 -11.867 1 97.38 134 VAL B N 1
ATOM 2355 C CA . VAL B 1 134 ? 2.807 -10.945 -10.805 1 97.38 134 VAL B CA 1
ATOM 2356 C C . VAL B 1 134 ? 2.857 -12.383 -10.281 1 97.38 134 VAL B C 1
ATOM 2358 O O . VAL B 1 134 ? 2.812 -13.336 -11.07 1 97.38 134 VAL B O 1
ATOM 2361 N N . VAL B 1 135 ? 2.988 -12.531 -9 1 97.94 135 VAL B N 1
ATOM 2362 C CA . VAL B 1 135 ? 3.02 -13.852 -8.375 1 97.94 135 VAL B CA 1
ATOM 2363 C C . VAL B 1 135 ? 1.838 -13.992 -7.422 1 97.94 135 VAL B C 1
ATOM 2365 O O . VAL B 1 135 ? 1.824 -13.398 -6.344 1 97.94 135 VAL B O 1
ATOM 2368 N N . LEU B 1 136 ? 0.843 -14.766 -7.836 1 98.5 136 LEU B N 1
ATOM 2369 C CA . LEU B 1 136 ? -0.318 -15.086 -7.012 1 98.5 136 LEU B CA 1
ATOM 2370 C C . LEU B 1 136 ? 0.003 -16.203 -6.031 1 98.5 136 LEU B C 1
ATOM 2372 O O . LEU B 1 136 ? 0.319 -17.328 -6.438 1 98.5 136 LEU B O 1
ATOM 2376 N N . VAL B 1 137 ? -0.098 -15.914 -4.754 1 98.62 137 VAL B N 1
ATOM 2377 C CA . VAL B 1 137 ? 0.365 -16.859 -3.738 1 98.62 137 VAL B CA 1
ATOM 2378 C C . VAL B 1 137 ? -0.792 -17.219 -2.811 1 98.62 137 VAL B C 1
ATOM 2380 O O . VAL B 1 137 ? -1.461 -16.344 -2.262 1 98.62 137 VAL B O 1
ATOM 2383 N N . ASP B 1 138 ? -1.016 -18.422 -2.621 1 98.56 138 ASP B N 1
ATOM 2384 C CA . ASP B 1 138 ? -1.94 -18.969 -1.632 1 98.56 138 ASP B CA 1
ATOM 2385 C C . ASP B 1 138 ? -1.581 -20.406 -1.273 1 98.56 138 ASP B C 1
ATOM 2387 O O . ASP B 1 138 ? -0.806 -21.047 -1.981 1 98.56 138 ASP B O 1
ATOM 2391 N N . ASP B 1 139 ? -2.043 -20.875 -0.156 1 97.88 139 ASP B N 1
ATOM 2392 C CA . ASP B 1 139 ? -1.817 -22.281 0.167 1 97.88 139 ASP B CA 1
ATOM 2393 C C . ASP B 1 139 ? -2.861 -23.172 -0.504 1 97.88 139 ASP B C 1
ATOM 2395 O O . ASP B 1 139 ? -3.729 -22.672 -1.23 1 97.88 139 ASP B O 1
ATOM 2399 N N . GLU B 1 140 ? -2.693 -24.438 -0.326 1 97.12 140 GLU B N 1
ATOM 2400 C CA . GLU B 1 140 ? -3.572 -25.406 -0.972 1 97.12 140 GLU B CA 1
ATOM 2401 C C . GLU B 1 140 ? -5.035 -25.141 -0.622 1 97.12 140 GLU B C 1
ATOM 2403 O O . GLU B 1 140 ? -5.902 -25.172 -1.497 1 97.12 140 GLU B O 1
ATOM 2408 N N . TYR B 1 141 ? -5.328 -24.906 0.626 1 97.44 141 TYR B N 1
ATOM 2409 C CA . TYR B 1 141 ? -6.688 -24.656 1.084 1 97.44 141 TYR B CA 1
ATOM 2410 C C . TYR B 1 141 ? -7.25 -23.391 0.448 1 97.44 141 TYR B C 1
ATOM 2412 O O . TYR B 1 141 ? -8.391 -23.375 -0.018 1 97.44 141 TYR B O 1
ATOM 2420 N N . GLY B 1 142 ? -6.457 -22.359 0.39 1 97.88 142 GLY B N 1
ATOM 2421 C CA . GLY B 1 142 ? -6.887 -21.125 -0.233 1 97.88 142 GLY B CA 1
ATOM 2422 C C . GLY B 1 142 ? -7.238 -21.281 -1.7 1 97.88 142 GLY B C 1
ATOM 2423 O O . GLY B 1 142 ? -8.273 -20.781 -2.154 1 97.88 142 GLY B O 1
ATOM 2424 N N . TRP B 1 143 ? -6.391 -21.969 -2.414 1 98 143 TRP B N 1
ATOM 2425 C CA . TRP B 1 143 ? -6.676 -22.219 -3.824 1 98 143 TRP B CA 1
ATOM 2426 C C . TRP B 1 143 ? -7.941 -23.047 -3.994 1 98 143 TRP B C 1
ATOM 2428 O O . TRP B 1 143 ? -8.766 -22.766 -4.871 1 98 143 TRP B O 1
ATOM 2438 N N . SER B 1 144 ? -8.141 -24.078 -3.135 1 98.12 144 SER B N 1
ATOM 2439 C CA . SER B 1 144 ? -9.297 -24.953 -3.256 1 98.12 144 SER B CA 1
ATOM 2440 C C . SER B 1 144 ? -10.602 -24.188 -3.074 1 98.12 144 SER B C 1
ATOM 2442 O O . SER B 1 144 ? -11.633 -24.578 -3.615 1 98.12 144 SER B O 1
ATOM 2444 N N . ARG B 1 145 ? -10.562 -23.062 -2.379 1 97.12 145 ARG B N 1
ATOM 2445 C CA . ARG B 1 145 ? -11.742 -22.266 -2.104 1 97.12 145 ARG B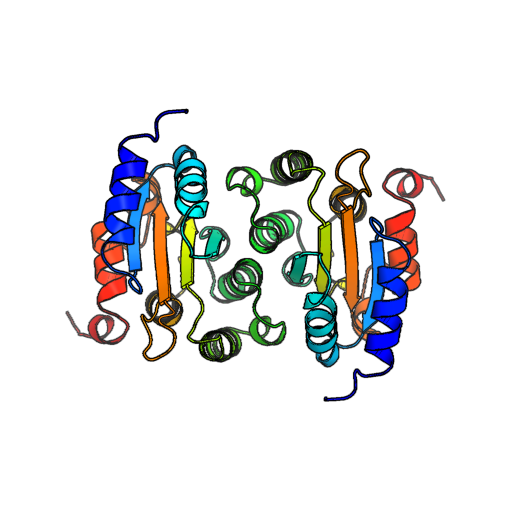 CA 1
ATOM 2446 C C . ARG B 1 145 ? -11.883 -21.125 -3.113 1 97.12 145 ARG B C 1
ATOM 2448 O O . ARG B 1 145 ? -12.891 -20.422 -3.127 1 97.12 145 ARG B O 1
ATOM 2455 N N . SER B 1 146 ? -10.883 -20.969 -3.922 1 97.62 146 SER B N 1
ATOM 2456 C CA . SER B 1 146 ? -10.906 -19.906 -4.91 1 97.62 146 SER B CA 1
ATOM 2457 C C . SER B 1 146 ? -11.797 -20.266 -6.094 1 97.62 146 SER B C 1
ATOM 2459 O O . SER B 1 146 ? -12.242 -21.406 -6.223 1 97.62 146 SER B O 1
ATOM 2461 N N . ARG B 1 147 ? -12.078 -19.312 -6.918 1 95.88 147 ARG B N 1
ATOM 2462 C CA . ARG B 1 147 ? -12.891 -19.531 -8.109 1 95.88 147 ARG B CA 1
ATOM 2463 C C . ARG B 1 147 ? -12.195 -20.469 -9.086 1 95.88 147 ARG B C 1
ATOM 2465 O O . ARG B 1 147 ? -12.836 -21.047 -9.969 1 95.88 147 ARG B O 1
ATOM 2472 N N . PHE B 1 148 ? -10.914 -20.703 -8.906 1 96.25 148 PHE B N 1
ATOM 2473 C CA . PHE B 1 148 ? -10.156 -21.484 -9.875 1 96.25 148 PHE B CA 1
ATOM 2474 C C . PHE B 1 148 ? -9.961 -22.922 -9.383 1 96.25 148 PHE B C 1
ATOM 2476 O O . PHE B 1 148 ? -9.633 -23.812 -10.172 1 96.25 148 PHE B O 1
ATOM 2483 N N . GLY B 1 149 ? -10.016 -23.094 -8.109 1 97.75 149 GLY B N 1
ATOM 2484 C CA . GLY B 1 149 ? -9.898 -24.422 -7.52 1 97.75 149 GLY B CA 1
ATOM 2485 C C . GLY B 1 149 ? -8.461 -24.844 -7.27 1 97.75 149 GLY B C 1
ATOM 2486 O O . GLY B 1 149 ? -8.172 -25.531 -6.289 1 97.75 149 GLY B O 1
ATOM 2487 N N . THR B 1 150 ? -7.523 -24.453 -8.203 1 97.88 150 THR B N 1
ATOM 2488 C CA . THR B 1 150 ? -6.109 -24.797 -8.07 1 97.88 150 THR B CA 1
ATOM 2489 C C . THR B 1 150 ? -5.227 -23.641 -8.539 1 97.88 150 THR B C 1
ATOM 2491 O O . THR B 1 150 ? -5.684 -22.766 -9.281 1 97.88 150 THR B O 1
ATOM 2494 N N . ALA B 1 151 ? -3.936 -23.719 -8.055 1 98.06 151 ALA B N 1
ATOM 2495 C CA . ALA B 1 151 ? -2.965 -22.719 -8.508 1 98.06 151 ALA B CA 1
ATOM 2496 C C . ALA B 1 151 ? -2.73 -22.828 -10.008 1 98.06 151 ALA B C 1
ATOM 2498 O O . ALA B 1 151 ? -2.639 -21.812 -10.703 1 98.06 151 ALA B O 1
ATOM 2499 N N . THR B 1 152 ? -2.656 -24.062 -10.477 1 96.81 152 THR B N 1
ATOM 2500 C CA . THR B 1 152 ? -2.424 -24.297 -11.898 1 96.81 152 THR B CA 1
ATOM 2501 C C . THR B 1 152 ? -3.537 -23.672 -12.742 1 96.81 152 THR B C 1
ATOM 2503 O O . THR B 1 152 ? -3.268 -23 -13.742 1 96.81 152 THR B O 1
ATOM 2506 N N . ALA B 1 153 ? -4.781 -23.875 -12.305 1 96.62 153 ALA B N 1
ATOM 2507 C CA . ALA B 1 153 ? -5.926 -23.312 -13.023 1 96.62 153 ALA B CA 1
ATOM 2508 C C . ALA B 1 153 ? -5.902 -21.781 -13 1 96.62 153 ALA B C 1
ATOM 2510 O O . ALA B 1 153 ? -6.25 -21.141 -13.992 1 96.62 153 ALA B O 1
ATOM 2511 N N . ALA B 1 154 ? -5.516 -21.266 -11.898 1 97 154 ALA B N 1
ATOM 2512 C CA . ALA B 1 154 ? -5.43 -19.812 -11.781 1 97 154 ALA B CA 1
ATOM 2513 C C . ALA B 1 154 ? -4.355 -19.25 -12.711 1 97 154 ALA B C 1
ATOM 2515 O O . ALA B 1 154 ? -4.555 -18.203 -13.336 1 97 154 ALA B O 1
ATOM 2516 N N . GLU B 1 155 ? -3.205 -19.891 -12.766 1 96.38 155 GLU B N 1
ATOM 2517 C CA . GLU B 1 155 ? -2.123 -19.438 -13.641 1 96.38 155 GLU B CA 1
ATOM 2518 C C . GLU B 1 155 ? -2.537 -19.5 -15.109 1 96.38 155 GLU B C 1
ATOM 2520 O O . GLU B 1 155 ? -2.232 -18.594 -15.883 1 96.38 155 GLU B O 1
ATOM 2525 N N . ASP B 1 156 ? -3.158 -20.594 -15.469 1 94.5 156 ASP B N 1
ATOM 2526 C CA . ASP B 1 156 ? -3.654 -20.719 -16.828 1 94.5 156 ASP B CA 1
ATOM 2527 C C . ASP B 1 156 ? -4.621 -19.594 -17.172 1 94.5 156 ASP B C 1
ATOM 2529 O O . ASP B 1 156 ? -4.566 -19.031 -18.266 1 94.5 156 ASP B O 1
ATOM 2533 N N . ALA B 1 157 ? -5.469 -19.297 -16.25 1 93.25 157 ALA B N 1
ATOM 2534 C CA . ALA B 1 157 ? -6.414 -18.188 -16.422 1 93.25 157 ALA B CA 1
ATOM 2535 C C . ALA B 1 157 ? -5.684 -16.859 -16.594 1 93.25 157 ALA B C 1
ATOM 2537 O O . ALA B 1 157 ? -6.066 -16.047 -17.438 1 93.25 157 ALA B O 1
ATOM 2538 N N . ALA B 1 158 ? -4.652 -16.656 -15.812 1 92.5 158 ALA B N 1
ATOM 2539 C CA . ALA B 1 158 ? -3.877 -15.414 -15.844 1 92.5 158 ALA B CA 1
ATOM 2540 C C . ALA B 1 158 ? -3.148 -15.266 -17.188 1 92.5 158 ALA B C 1
ATOM 2542 O O . ALA B 1 158 ? -2.953 -14.148 -17.656 1 92.5 158 ALA B O 1
ATOM 2543 N N . ARG B 1 159 ? -2.746 -16.359 -17.75 1 85.25 159 ARG B N 1
ATOM 2544 C CA . ARG B 1 159 ? -2.008 -16.344 -19 1 85.25 159 ARG B CA 1
ATOM 2545 C C . ARG B 1 159 ? -2.949 -16.141 -20.188 1 85.25 159 ARG B C 1
ATOM 2547 O O . ARG B 1 159 ? -2.576 -15.516 -21.188 1 85.25 159 ARG B O 1
ATOM 2554 N N . ALA B 1 160 ? -4.066 -16.781 -20.125 1 76.5 160 ALA B N 1
ATOM 2555 C CA . ALA B 1 160 ? -5.016 -16.719 -21.234 1 76.5 160 ALA B CA 1
ATOM 2556 C C . ALA B 1 160 ? -5.535 -15.297 -21.422 1 76.5 160 ALA B C 1
ATOM 2558 O O . ALA B 1 160 ? -5.77 -14.859 -22.547 1 76.5 160 ALA B O 1
ATOM 2559 N N . GLY B 1 161 ? -5.262 -14.383 -20.672 1 61.81 161 GLY B N 1
ATOM 2560 C CA . GLY B 1 161 ? -5.785 -13.031 -20.766 1 61.81 161 GLY B CA 1
ATOM 2561 C C . GLY B 1 161 ? -7.281 -12.984 -21 1 61.81 161 GLY B C 1
ATOM 2562 O O . GLY B 1 161 ? -7.977 -13.984 -20.812 1 61.81 161 GLY B O 1
ATOM 2563 N N . LEU B 1 162 ? -8.031 -11.68 -21.141 1 54.34 162 LEU B N 1
ATOM 2564 C CA . LEU B 1 162 ? -9.445 -11.438 -21.406 1 54.34 162 LEU B CA 1
ATOM 2565 C C . LEU B 1 162 ? -9.906 -12.219 -22.641 1 54.34 162 LEU B C 1
ATOM 2567 O O . LEU B 1 162 ? -11.07 -12.609 -22.719 1 54.34 162 LEU B O 1
ATOM 2571 N N . GLN B 1 163 ? -9.102 -12.336 -23.531 1 50.28 163 GLN B N 1
ATOM 2572 C CA . GLN B 1 163 ? -9.578 -12.867 -24.812 1 50.28 163 GLN B CA 1
ATOM 2573 C C . GLN B 1 163 ? -10.195 -14.25 -24.625 1 50.28 163 GLN B C 1
ATOM 2575 O O . GLN B 1 163 ? -11.203 -14.578 -25.25 1 50.28 163 GLN B O 1
ATOM 2580 N N . ASP B 1 164 ? -9.594 -15.125 -24.016 1 45.66 164 ASP B N 1
ATOM 2581 C CA . ASP B 1 164 ? -10.117 -16.484 -23.984 1 45.66 164 ASP B CA 1
ATOM 2582 C C . ASP B 1 164 ? -11.281 -16.609 -23 1 45.66 164 ASP B C 1
ATOM 2584 O O . ASP B 1 164 ? -12.016 -17.594 -23.031 1 45.66 164 ASP B O 1
ATOM 2588 N N . ALA B 1 165 ? -11.523 -15.922 -22.031 1 45 165 ALA B N 1
ATOM 2589 C CA . ALA B 1 165 ? -12.625 -16.016 -21.078 1 45 165 ALA B CA 1
ATOM 2590 C C . ALA B 1 165 ? -13.969 -15.844 -21.781 1 45 165 ALA B C 1
ATOM 2592 O O . ALA B 1 165 ? -15 -16.281 -21.266 1 45 165 ALA B O 1
ATOM 2593 N N . GLU B 1 166 ? -14.016 -14.984 -22.734 1 42.75 166 GLU B N 1
ATOM 2594 C CA . GLU B 1 166 ? -15.242 -14.812 -23.516 1 42.75 166 GLU B CA 1
ATOM 2595 C C . GLU B 1 166 ? -15.469 -15.984 -24.469 1 42.75 166 GLU B C 1
ATOM 2597 O O . GLU B 1 166 ? -16.438 -16 -25.219 1 42.75 166 GLU B O 1
ATOM 2602 N N . ARG B 1 167 ? -14.617 -16.938 -24.578 1 37.69 167 ARG B N 1
ATOM 2603 C CA . ARG B 1 167 ? -14.961 -17.969 -25.547 1 37.69 167 ARG B CA 1
ATOM 2604 C C . ARG B 1 167 ? -16.047 -18.891 -25 1 37.69 167 ARG B C 1
ATOM 2606 O O . ARG B 1 167 ? -15.93 -19.406 -23.875 1 37.69 167 ARG B O 1
ATOM 2613 N N . PRO B 1 168 ? -17.266 -18.828 -25.562 1 37.38 168 PRO B N 1
ATOM 2614 C CA . PRO B 1 168 ? -18.312 -19.781 -25.203 1 37.38 168 PRO B CA 1
ATOM 2615 C C . PRO B 1 168 ? -17.781 -21.203 -25.047 1 37.38 168 PRO B C 1
ATOM 2617 O O . PRO B 1 168 ? -16.922 -21.641 -25.812 1 37.38 168 PRO B O 1
ATOM 2620 N N . ARG B 1 169 ? -17.859 -21.797 -23.828 1 33.62 169 ARG B N 1
ATOM 2621 C CA . ARG B 1 169 ? -17.781 -23.25 -23.797 1 33.62 169 ARG B CA 1
ATOM 2622 C C . ARG B 1 169 ? -18.719 -23.875 -24.812 1 33.62 169 ARG B C 1
ATOM 2624 O O . ARG B 1 169 ? -19.812 -23.375 -25.062 1 33.62 169 ARG B O 1
#

Radius of gyration: 20.42 Å; Cα contacts (8 Å, |Δi|>4): 668; chains: 2; bounding box: 41×54×57 Å